Protein AF-A0AA38Y1A2-F1 (afdb_monomer_lite)

pLDDT: mean 89.48, std 11.13, range [30.78, 97.81]

Secondary structure (DSSP, 8-state):
-TTHHHHTT-----HHHHHHHHHHHHTT-S-HHHHHHHHHHHHHHHTT-GGGSPTTGGG-EEE--S-TT-EEEEEEEEEEETTEEEEEEEEETTEEEEEEES--HHHHHHHHT-EEEETTTEEEEEEEEEEEEEETTTEEEEEEEEEE--TTSTTEEEEEEEEEEEEHHHHHHHTT-PPPSSPPTT--HHHHHHHHHTT-S-HHHHHHHHHHHHHGGGSS-GGGTT-EEEE-TTS-EEEE-SSPPEETTEEEEEEEEETTEEEEEEESS-HHHHHHHHTPPEE-SSSS-EEEEEEEEEE-TTS-EEEEEEEEEE-STTEEEEEEEEEEE---BS--GGGGG-

Organism: NCBI:txid1002370

Sequence (342 aa):
MADEEGEALRYEFTAEQAQQVLTAAIECRASTHAQLALSTNVWPVVLGDSSRAGSPFEAWTEVKQPNSSLHEIELPVPITVFGHETQRIAVLSEATMAILERISLEDISSQLDMKPLSATDAPHIHLRELSLRNSGDDGFYVRSLTASRIASHPGAVLVGCEERYGTRTEQLRRRGKEPDTAFAPGVDINKELDAVLTCKADALRNYTAGWAVLMGPLSTDPRFKGWKSGEDDEGNRWWTPPAPIAIAGMPVSRFVKLGQTLYAELDGDIAPALAERWDLPPYDGWDDVAFVGFYDTDAAADGWLEDRARIARAFRPGKTLHGCEYQQNRQEFGKTPDDDDA

Foldseek 3Di:
DVPPVLVPLQPQDAPVRLLVLLQCQFQQNHDPSSLVSNQSQVVCQQVVNLVPRHPPSVPKHWDDFPDPQKIKIFAPDWHAHLNAIARMWIDGPSWIWGWGAPDDLVRVCVSVVWAAPDVPPGNQKTKDFFWWDADPQFKIKTKMWMWGDDPRDPRIIITGIDIDMDGPQVVCVVVVHHQALADDPPDDLLVLQQCQLVVNDAPSSQNNNLSCQVCVCVDPPVQCPPKDWDADPVRKIKIAGPDFRAHVNATFRIWIDDPNWIWGKHFFPCLVVVCVVVVFDWDDPDPWTKTKDWDDWDQDPVGKTKIKIWIWTDDDHRIIITGMGIGIHHDIDHDHSVVVVD

Radius of gyration: 26.06 Å; chains: 1; bounding box: 60×45×68 Å

Structure (mmCIF, N/CA/C/O backbone):
data_AF-A0AA38Y1A2-F1
#
_entry.id   AF-A0AA38Y1A2-F1
#
loop_
_atom_site.group_PDB
_atom_site.id
_atom_site.type_symbol
_atom_site.label_atom_id
_atom_site.label_alt_id
_atom_site.label_comp_id
_atom_site.label_asym_id
_atom_site.label_entity_id
_atom_site.label_seq_id
_atom_site.pdbx_PDB_ins_code
_atom_site.Cartn_x
_atom_site.Cartn_y
_atom_site.Cartn_z
_atom_site.occupancy
_atom_site.B_iso_or_equiv
_atom_site.auth_seq_id
_atom_site.auth_comp_id
_atom_site.auth_asym_id
_atom_site.auth_atom_id
_atom_site.pdbx_PDB_model_num
ATOM 1 N N . MET A 1 1 ? 1.418 25.872 3.143 1.00 33.12 1 MET A N 1
ATOM 2 C CA . MET A 1 1 ? 0.449 24.947 2.520 1.00 33.12 1 MET A CA 1
ATOM 3 C C . MET A 1 1 ? -0.037 23.855 3.473 1.00 33.12 1 MET A C 1
ATOM 5 O O . MET A 1 1 ? -1.106 23.343 3.219 1.00 33.12 1 MET A O 1
ATOM 9 N N . ALA A 1 2 ? 0.656 23.542 4.581 1.00 32.12 2 ALA A N 1
ATOM 10 C CA . ALA A 1 2 ? 0.160 22.586 5.588 1.00 32.12 2 ALA A CA 1
ATOM 11 C C . ALA A 1 2 ? -0.861 23.169 6.597 1.00 32.12 2 ALA A C 1
ATOM 13 O O . ALA A 1 2 ? -1.534 22.404 7.276 1.00 32.12 2 ALA A O 1
ATOM 14 N N . ASP A 1 3 ? -0.992 24.499 6.692 1.00 36.34 3 ASP A N 1
ATOM 15 C CA . ASP A 1 3 ? -1.878 25.144 7.680 1.00 36.34 3 ASP A CA 1
ATOM 16 C C . ASP A 1 3 ? -3.309 25.402 7.170 1.00 36.34 3 ASP A C 1
ATOM 18 O O . ASP A 1 3 ? -4.229 25.468 7.976 1.00 36.34 3 ASP A O 1
ATOM 22 N N . GLU A 1 4 ? -3.538 25.512 5.854 1.00 30.78 4 GLU A N 1
ATOM 23 C CA . GLU A 1 4 ? -4.873 25.850 5.314 1.00 30.78 4 GLU A CA 1
ATOM 24 C C . GLU A 1 4 ? -5.794 24.626 5.153 1.00 30.78 4 GLU A C 1
ATOM 26 O O . GLU A 1 4 ? -7.005 24.751 5.318 1.00 30.78 4 GLU A O 1
ATOM 31 N N . GLU A 1 5 ? -5.253 23.424 4.918 1.00 35.12 5 GLU A N 1
ATOM 32 C CA . GLU A 1 5 ? -6.053 22.184 4.889 1.00 35.12 5 GLU A CA 1
ATOM 33 C C . GLU A 1 5 ? -6.409 21.676 6.297 1.00 35.12 5 GLU A C 1
ATOM 35 O O . GLU A 1 5 ? -7.448 21.044 6.484 1.00 35.12 5 GLU A O 1
ATOM 40 N N . GLY A 1 6 ? -5.596 22.002 7.310 1.00 34.25 6 GLY A N 1
ATOM 41 C CA . GLY A 1 6 ? -5.845 21.622 8.705 1.00 34.25 6 GLY A CA 1
ATOM 42 C C . GLY A 1 6 ? -6.974 22.410 9.380 1.00 34.25 6 GLY A C 1
ATOM 43 O O . GLY A 1 6 ? -7.558 21.941 10.356 1.00 34.25 6 GLY A O 1
ATOM 44 N N . GLU A 1 7 ? -7.318 23.594 8.865 1.00 37.44 7 GLU A N 1
ATOM 45 C CA . GLU A 1 7 ? -8.381 24.438 9.427 1.00 37.44 7 GLU A CA 1
ATOM 46 C C . GLU A 1 7 ? -9.766 24.138 8.816 1.00 37.44 7 GLU A C 1
ATOM 48 O O . GLU A 1 7 ? -10.792 24.388 9.451 1.00 37.44 7 GLU A O 1
ATOM 53 N N . ALA A 1 8 ? -9.809 23.519 7.629 1.00 37.62 8 ALA A N 1
ATOM 54 C CA . ALA A 1 8 ? -11.026 23.302 6.840 1.00 37.62 8 ALA A CA 1
ATOM 55 C C . ALA A 1 8 ? -11.856 22.056 7.220 1.00 37.62 8 ALA A C 1
ATOM 57 O O . ALA A 1 8 ? -12.954 21.881 6.695 1.00 37.62 8 ALA A O 1
ATOM 58 N N . LEU A 1 9 ? -11.388 21.208 8.143 1.00 50.16 9 LEU A N 1
ATOM 59 C CA . LEU A 1 9 ? -12.117 20.009 8.596 1.00 50.16 9 LEU A CA 1
ATOM 60 C C . LEU A 1 9 ? -12.484 20.045 10.085 1.00 50.16 9 LEU A C 1
ATOM 62 O O . LEU A 1 9 ? -12.582 19.007 10.740 1.00 50.16 9 LEU A O 1
ATOM 66 N N . ARG A 1 10 ? -12.745 21.234 10.641 1.00 53.66 10 ARG A N 1
ATOM 67 C CA . ARG A 1 10 ? -13.457 21.330 11.924 1.00 53.66 10 ARG A CA 1
ATOM 68 C C . ARG A 1 10 ? -14.930 21.015 11.695 1.00 53.66 10 ARG A C 1
ATOM 70 O O . ARG A 1 10 ? -15.755 21.907 11.530 1.00 53.66 10 ARG A O 1
ATOM 77 N N . TYR A 1 11 ? -15.243 19.728 11.659 1.00 61.34 11 TYR A N 1
ATOM 78 C CA . TYR A 1 11 ? -16.616 19.270 11.781 1.00 61.34 11 TYR A CA 1
ATOM 79 C C . TYR A 1 11 ? -17.173 19.751 13.119 1.00 61.34 11 TYR A C 1
ATOM 81 O O . TYR A 1 11 ? -16.698 19.339 14.177 1.00 61.34 11 TYR A O 1
ATOM 89 N N . GLU A 1 12 ? -18.175 20.627 13.074 1.00 70.88 12 GLU A N 1
ATOM 90 C CA . GLU A 1 12 ? -19.024 20.860 14.235 1.00 70.88 12 GLU A CA 1
ATOM 91 C C . GLU A 1 12 ? -19.895 19.619 14.414 1.00 70.88 12 GLU A C 1
ATOM 93 O O . GLU A 1 12 ? -20.821 19.365 13.641 1.00 70.88 12 GLU A O 1
ATOM 98 N N . PHE A 1 13 ? -19.563 18.814 15.416 1.00 83.12 13 PHE A N 1
ATOM 99 C CA . PHE A 1 13 ? -20.380 17.678 15.799 1.00 83.12 13 PHE A CA 1
ATOM 100 C C . PHE A 1 13 ? -21.392 18.119 16.854 1.00 83.12 13 PHE A C 1
ATOM 102 O O . PHE A 1 13 ? -21.070 18.837 17.801 1.00 83.12 13 PHE A O 1
ATOM 109 N N . THR A 1 14 ? -22.626 17.629 16.764 1.00 89.56 14 THR A N 1
ATOM 110 C CA . THR A 1 14 ? -23.460 17.541 17.966 1.00 89.56 14 THR A CA 1
ATOM 111 C C . THR A 1 14 ? -22.957 16.408 18.868 1.00 89.56 14 THR A C 1
ATOM 113 O O . THR A 1 14 ? -22.290 15.478 18.408 1.00 89.56 14 THR A O 1
ATOM 116 N N . ALA A 1 15 ? -23.323 16.436 20.156 1.00 88.38 15 ALA A N 1
ATOM 117 C CA . ALA A 1 15 ? -23.063 15.338 21.100 1.00 88.38 15 ALA A CA 1
ATOM 118 C C . ALA A 1 15 ? -23.503 13.968 20.558 1.00 88.38 15 ALA A C 1
ATOM 120 O O . ALA A 1 15 ? -22.783 12.980 20.694 1.00 88.38 15 ALA A O 1
ATOM 121 N N . GLU A 1 16 ? -24.668 13.925 19.911 1.00 90.19 16 GLU A N 1
ATOM 122 C CA . GLU A 1 16 ? -25.218 12.708 19.320 1.00 90.19 16 GLU A CA 1
ATOM 123 C C . GLU A 1 16 ? -24.402 12.249 18.104 1.00 90.19 16 GLU A C 1
ATOM 125 O O . GLU A 1 16 ? -24.043 11.076 18.014 1.00 90.19 16 GLU A O 1
ATOM 130 N N . GLN A 1 17 ? -24.043 13.165 17.200 1.00 91.12 17 GLN A N 1
ATOM 131 C CA . GLN A 1 17 ? -23.241 12.827 16.021 1.00 91.12 17 GLN A CA 1
ATOM 132 C C . GLN A 1 17 ? -21.843 12.332 16.406 1.00 91.12 17 GLN A C 1
ATOM 134 O O . GLN A 1 17 ? -21.370 11.354 15.831 1.00 91.12 17 GLN A O 1
ATOM 139 N N . ALA A 1 18 ? -21.202 12.947 17.406 1.00 91.81 18 ALA A N 1
ATOM 140 C CA . ALA A 1 18 ? -19.904 12.493 17.901 1.00 91.81 18 ALA A CA 1
ATOM 141 C C . ALA A 1 18 ? -19.970 11.048 18.424 1.00 91.81 18 ALA A C 1
ATOM 143 O O . ALA A 1 18 ? -19.103 10.235 18.108 1.00 91.81 18 ALA A O 1
ATOM 144 N N . GLN A 1 19 ? -21.024 10.691 19.167 1.00 93.69 19 GLN A N 1
ATOM 145 C CA . GLN A 1 19 ? -21.232 9.320 19.653 1.00 93.69 19 GLN A CA 1
ATOM 146 C C . GLN A 1 19 ? -21.534 8.335 18.522 1.00 93.69 19 GLN A C 1
ATOM 148 O O . GLN A 1 19 ? -21.032 7.210 18.542 1.00 93.69 19 GLN A O 1
ATOM 153 N N . GLN A 1 20 ? -22.332 8.743 17.532 1.00 93.31 20 GLN A N 1
ATOM 154 C CA . GLN A 1 20 ? -22.640 7.921 16.362 1.00 93.31 20 GLN A CA 1
ATOM 155 C C . GLN A 1 20 ? -21.381 7.629 15.540 1.00 93.31 20 GLN A C 1
ATOM 157 O O . GLN A 1 20 ? -21.141 6.471 15.199 1.00 93.31 20 GLN A O 1
ATOM 162 N N . VAL A 1 21 ? -20.553 8.644 15.274 1.00 93.56 21 VAL A N 1
ATOM 163 C CA . VAL A 1 21 ? -19.284 8.479 14.551 1.00 93.56 21 VAL A CA 1
ATOM 164 C C . VAL A 1 21 ? -18.288 7.658 15.359 1.00 93.56 21 VAL A C 1
ATOM 166 O O . VAL A 1 21 ? -17.681 6.752 14.799 1.00 93.56 21 VAL A O 1
ATOM 169 N N . LEU A 1 22 ? -18.162 7.894 16.669 1.00 95.88 22 LEU A N 1
ATOM 170 C CA . LEU A 1 22 ? -17.315 7.081 17.547 1.00 95.88 22 LEU A CA 1
ATOM 171 C C . LEU A 1 22 ? -17.723 5.602 17.513 1.00 95.88 22 LEU A C 1
ATOM 173 O O . LEU A 1 22 ? -16.883 4.726 17.314 1.00 95.88 22 LEU A O 1
ATOM 177 N N . THR A 1 23 ? -19.019 5.325 17.658 1.00 97.06 23 THR A N 1
ATOM 178 C CA . THR A 1 23 ? -19.572 3.965 17.595 1.00 97.06 23 THR A CA 1
ATOM 179 C C . THR A 1 23 ? -19.299 3.338 16.230 1.00 97.06 23 THR A C 1
ATOM 181 O O . THR A 1 23 ? -18.808 2.216 16.150 1.00 97.06 23 THR A O 1
ATOM 184 N N . ALA A 1 24 ? -19.558 4.072 15.145 1.00 95.56 24 ALA A N 1
ATOM 185 C CA . ALA A 1 24 ? -19.296 3.598 13.793 1.00 95.56 24 ALA A CA 1
ATOM 186 C C . ALA A 1 24 ? -17.801 3.331 13.555 1.00 95.56 24 ALA A C 1
ATOM 188 O O . ALA A 1 24 ? -17.466 2.327 12.935 1.00 95.56 24 ALA A O 1
ATOM 189 N N . ALA A 1 25 ? -16.903 4.172 14.069 1.00 94.69 25 ALA A N 1
ATOM 190 C CA . ALA A 1 25 ? -15.461 3.984 13.944 1.00 94.69 25 ALA A CA 1
ATOM 191 C C . ALA A 1 25 ? -15.001 2.722 14.684 1.00 94.69 25 ALA A C 1
ATOM 193 O O . ALA A 1 25 ? -14.325 1.887 14.092 1.00 94.69 25 ALA A O 1
ATOM 194 N N . ILE A 1 26 ? -15.440 2.525 15.932 1.00 96.94 26 ILE A N 1
ATOM 195 C CA . ILE A 1 26 ? -15.131 1.319 16.718 1.00 96.94 26 ILE A CA 1
ATOM 196 C C . ILE A 1 26 ? -15.656 0.053 16.017 1.00 96.94 26 ILE A C 1
ATOM 198 O O . ILE A 1 26 ? -14.985 -0.976 16.019 1.00 96.94 26 ILE A O 1
ATOM 202 N N . GLU A 1 27 ? -16.819 0.127 15.366 1.00 96.81 27 GLU A N 1
ATOM 203 C CA . GLU A 1 27 ? -17.464 -1.006 14.689 1.00 96.81 27 GLU A CA 1
ATOM 204 C C . GLU A 1 27 ? -17.034 -1.230 13.226 1.00 96.81 27 GLU A C 1
ATOM 206 O O . GLU A 1 27 ? -17.628 -2.064 12.542 1.00 96.81 27 GLU A O 1
ATOM 211 N N . CYS A 1 28 ? -16.016 -0.519 12.727 1.00 94.25 28 CYS A N 1
ATOM 212 C CA . CYS A 1 28 ? -15.597 -0.543 11.314 1.00 94.25 28 CYS A CA 1
ATOM 213 C C . CYS A 1 28 ? -16.695 -0.134 10.308 1.00 94.25 28 CYS A C 1
ATOM 215 O O . CYS A 1 28 ? -16.714 -0.602 9.169 1.00 94.25 28 CYS A O 1
ATOM 217 N N . ARG A 1 29 ? -17.619 0.737 10.718 1.00 94.38 29 ARG A N 1
ATOM 218 C CA . ARG A 1 29 ? -18.715 1.273 9.891 1.00 94.38 29 ARG A CA 1
ATOM 219 C C . ARG A 1 29 ? -18.538 2.744 9.506 1.00 94.38 29 ARG A C 1
ATOM 221 O O . ARG A 1 29 ? -19.362 3.257 8.759 1.00 94.38 29 ARG A O 1
ATOM 228 N N . ALA A 1 30 ? -17.523 3.432 10.029 1.00 91.56 30 ALA A N 1
ATOM 229 C CA . ALA A 1 30 ? -17.237 4.819 9.664 1.00 91.56 30 ALA A CA 1
ATOM 230 C C . ALA A 1 30 ? -16.510 4.909 8.314 1.00 91.56 30 ALA A C 1
ATOM 232 O O . ALA A 1 30 ? -15.647 4.083 8.017 1.00 91.56 30 ALA A O 1
ATOM 233 N N . SER A 1 31 ? -16.837 5.939 7.529 1.00 87.62 31 SER A N 1
ATOM 234 C CA . SER A 1 31 ? -16.039 6.351 6.371 1.00 87.62 31 SER A CA 1
ATOM 235 C C . SER A 1 31 ? -14.665 6.858 6.813 1.00 87.62 31 SER A C 1
ATOM 237 O O . SER A 1 31 ? -14.495 7.317 7.950 1.00 87.62 31 SER A O 1
ATOM 239 N N . THR A 1 32 ? -13.692 6.837 5.903 1.00 83.44 32 THR A N 1
ATOM 240 C CA . THR A 1 32 ? -12.348 7.392 6.133 1.00 83.44 32 THR A CA 1
ATOM 241 C C . THR A 1 32 ? -12.436 8.854 6.570 1.00 83.44 32 THR A C 1
ATOM 243 O O . THR A 1 32 ? -11.749 9.294 7.492 1.00 83.44 32 THR A O 1
ATOM 246 N N . HIS A 1 33 ? -13.362 9.601 5.968 1.00 84.12 33 HIS A N 1
ATOM 247 C CA . HIS A 1 33 ? -13.599 10.998 6.299 1.00 84.12 33 HIS A CA 1
ATOM 248 C C . HIS A 1 33 ? -14.128 11.204 7.727 1.00 84.12 33 HIS A C 1
ATOM 250 O O . HIS A 1 33 ? -13.621 12.049 8.467 1.00 84.12 33 HIS A O 1
ATOM 256 N N . ALA A 1 34 ? -15.120 10.410 8.144 1.00 87.25 34 ALA A N 1
ATOM 257 C CA . ALA A 1 34 ? -15.659 10.471 9.500 1.00 87.25 34 ALA A CA 1
ATOM 258 C C . ALA A 1 34 ? -14.612 10.049 10.545 1.00 87.25 34 ALA A C 1
ATOM 260 O O . ALA A 1 34 ? -14.539 10.636 11.625 1.00 87.25 34 ALA A O 1
ATOM 261 N N . GLN A 1 35 ? -13.773 9.065 10.213 1.00 86.19 35 GLN A N 1
ATOM 262 C CA . GLN A 1 35 ? -12.695 8.603 11.081 1.00 86.19 35 GLN A CA 1
ATOM 263 C C . GLN A 1 35 ? -11.591 9.657 11.251 1.00 86.19 35 GLN A C 1
ATOM 265 O O . GLN A 1 35 ? -11.140 9.882 12.375 1.00 86.19 35 GLN A O 1
ATOM 270 N N . LEU A 1 36 ? -11.215 10.363 10.179 1.00 85.50 36 LEU A N 1
ATOM 271 C CA . LEU A 1 36 ? -10.291 11.496 10.254 1.00 85.50 36 LEU A CA 1
ATOM 272 C C . LEU A 1 36 ? -10.855 12.613 11.142 1.00 85.50 36 LEU A C 1
ATOM 274 O O . LEU A 1 36 ? -10.176 13.066 12.060 1.00 85.50 36 LEU A O 1
ATOM 278 N N . ALA A 1 37 ? -12.116 12.998 10.928 1.00 85.44 37 ALA A N 1
ATOM 279 C CA . ALA A 1 37 ? -12.777 14.029 11.725 1.00 85.44 37 ALA A CA 1
ATOM 280 C C . ALA A 1 37 ? -12.856 13.662 13.220 1.00 85.44 37 ALA A C 1
ATOM 282 O O . ALA A 1 37 ? -12.663 14.523 14.083 1.00 85.44 37 ALA A O 1
ATOM 283 N N . LEU A 1 38 ? -13.095 12.384 13.537 1.00 89.44 38 LEU A N 1
ATOM 284 C CA . LEU A 1 38 ? -13.034 11.871 14.906 1.00 89.44 38 LEU A CA 1
ATOM 285 C C . LEU A 1 38 ? -11.614 11.994 15.479 1.00 89.44 38 LEU A C 1
ATOM 287 O O . LEU A 1 38 ? -11.436 12.588 16.540 1.00 89.44 38 LEU A O 1
ATOM 291 N N . SER A 1 39 ? -10.608 11.479 14.767 1.00 88.25 39 SER A N 1
ATOM 292 C CA . SER A 1 39 ? -9.204 11.476 15.201 1.00 88.25 39 SER A CA 1
ATOM 293 C C . SER A 1 39 ? -8.687 12.889 15.494 1.00 88.25 39 SER A C 1
ATOM 295 O O . SER A 1 39 ? -8.126 13.136 16.563 1.00 88.25 39 SER A O 1
ATOM 297 N N . THR A 1 40 ? -8.978 13.857 14.617 1.00 87.38 40 THR A N 1
ATOM 298 C CA . THR A 1 40 ? -8.599 15.269 14.797 1.00 87.38 40 THR A CA 1
ATOM 299 C C . THR A 1 40 ? -9.127 15.872 16.103 1.00 87.38 40 THR A C 1
ATOM 301 O O . THR A 1 40 ? -8.449 16.707 16.699 1.00 87.38 40 THR A O 1
ATOM 304 N N . ASN A 1 41 ? -10.306 15.452 16.575 1.00 88.88 41 ASN A N 1
ATOM 305 C CA . ASN A 1 41 ? -10.894 15.962 17.816 1.00 88.88 41 ASN A CA 1
ATOM 306 C C . ASN A 1 41 ? -10.513 15.147 19.059 1.00 88.88 41 ASN A C 1
ATOM 308 O O . ASN A 1 41 ? -10.412 15.704 20.151 1.00 88.88 41 ASN A O 1
ATOM 312 N N . VAL A 1 42 ? -10.274 13.845 18.905 1.00 90.12 42 VAL A N 1
ATOM 313 C CA . VAL A 1 42 ? -9.884 12.953 20.004 1.00 90.12 42 VAL A CA 1
ATOM 314 C C . VAL A 1 42 ? -8.414 13.148 20.394 1.00 90.12 42 VAL A C 1
ATOM 316 O O . VAL A 1 42 ? -8.089 13.099 21.583 1.00 90.12 42 VAL A O 1
ATOM 319 N N . TRP A 1 43 ? -7.527 13.440 19.435 1.00 88.62 43 TRP A N 1
ATOM 320 C CA . TRP A 1 43 ? -6.097 13.649 19.700 1.00 88.62 43 TRP A CA 1
ATOM 321 C C . TRP A 1 43 ? -5.797 14.754 20.735 1.00 88.62 43 TRP A C 1
ATOM 323 O O . TRP A 1 43 ? -5.013 14.515 21.654 1.00 88.62 43 TRP A O 1
ATOM 333 N N . PRO A 1 44 ? -6.416 15.947 20.674 1.00 88.38 44 PRO A N 1
ATOM 334 C CA . PRO A 1 44 ? -6.262 16.958 21.720 1.00 88.38 44 PRO A CA 1
ATOM 335 C C . PRO A 1 44 ? -6.661 16.474 23.121 1.00 88.38 44 PRO A C 1
ATOM 337 O O . PRO A 1 44 ? -5.981 16.799 24.096 1.00 88.38 44 PRO A O 1
ATOM 340 N N . VAL A 1 45 ? -7.719 15.660 23.230 1.00 89.88 45 VAL A N 1
ATOM 341 C CA . VAL A 1 45 ? -8.195 15.119 24.514 1.00 89.88 45 VAL A CA 1
ATOM 342 C C . VAL A 1 45 ? -7.142 14.202 25.132 1.00 89.88 45 VAL A C 1
ATOM 344 O O . VAL A 1 45 ? -6.792 14.378 26.296 1.00 89.88 45 VAL A O 1
ATOM 347 N N . VAL A 1 46 ? -6.586 13.265 24.358 1.00 88.25 46 VAL A N 1
ATOM 348 C CA . VAL A 1 46 ? -5.568 12.326 24.870 1.00 88.25 46 VAL A CA 1
ATOM 349 C C . VAL A 1 46 ? -4.224 12.983 25.191 1.00 88.25 46 VAL A C 1
ATOM 351 O O . VAL A 1 46 ? -3.439 12.425 25.953 1.00 88.25 46 VAL A O 1
ATOM 354 N N . LEU A 1 47 ? -3.956 14.167 24.632 1.00 86.00 47 LEU A N 1
ATOM 355 C CA . LEU A 1 47 ? -2.798 14.997 24.974 1.00 86.00 47 LEU A CA 1
ATOM 356 C C . LEU A 1 47 ? -3.036 15.868 26.223 1.00 86.00 47 LEU A C 1
ATOM 358 O O . LEU A 1 47 ? -2.161 16.652 26.597 1.00 86.00 47 LEU A O 1
ATOM 362 N N . GLY A 1 48 ? -4.205 15.750 26.863 1.00 82.38 48 GLY A N 1
ATOM 363 C CA . GLY A 1 48 ? -4.581 16.528 28.041 1.00 82.38 48 GLY A CA 1
ATOM 364 C C . GLY A 1 48 ? -4.924 17.990 27.735 1.00 82.38 48 GLY A C 1
ATOM 365 O O . GLY A 1 48 ? -4.956 18.811 28.652 1.00 82.38 48 GLY A O 1
ATOM 366 N N . ASP A 1 49 ? -5.175 18.327 26.467 1.00 84.31 49 ASP A N 1
ATOM 367 C CA . ASP A 1 49 ? -5.564 19.664 26.010 1.00 84.31 49 ASP A CA 1
ATOM 368 C C . ASP A 1 49 ? -6.968 19.638 25.391 1.00 84.31 49 ASP A C 1
ATOM 370 O O . ASP A 1 49 ? -7.185 19.991 24.229 1.00 84.31 49 ASP A O 1
ATOM 374 N N . SER A 1 50 ? -7.955 19.221 26.193 1.00 81.81 50 SER A N 1
ATOM 375 C CA . SER A 1 50 ? -9.360 19.164 25.770 1.00 81.81 50 SER A CA 1
ATOM 376 C C . SER A 1 50 ? -9.917 20.532 25.360 1.00 81.81 50 SER A C 1
ATOM 378 O O . SER A 1 50 ? -10.893 20.593 24.625 1.00 81.81 50 SER A O 1
ATOM 380 N N . SER A 1 51 ? -9.266 21.638 25.747 1.00 79.31 51 SER A N 1
ATOM 381 C CA . SER A 1 51 ? -9.638 22.991 25.312 1.00 79.31 51 SER A CA 1
ATOM 382 C C . SER A 1 51 ? -9.398 23.251 23.821 1.00 79.31 51 SER A C 1
ATOM 384 O O . SER A 1 51 ? -9.995 24.166 23.253 1.00 79.31 51 SER A O 1
ATOM 386 N N . ARG A 1 52 ? -8.531 22.451 23.185 1.00 84.38 52 ARG A N 1
ATOM 387 C CA . ARG A 1 52 ? -8.303 22.453 21.733 1.00 84.38 52 ARG A CA 1
ATOM 388 C C . ARG A 1 52 ? -9.170 21.447 20.986 1.00 84.38 52 ARG A C 1
ATOM 390 O O . ARG A 1 52 ? -9.170 21.472 19.757 1.00 84.38 52 ARG A O 1
ATOM 397 N N . ALA A 1 53 ? -9.876 20.572 21.697 1.00 85.25 53 ALA A N 1
ATOM 398 C CA . ALA A 1 53 ? -10.867 19.704 21.086 1.00 85.25 53 AL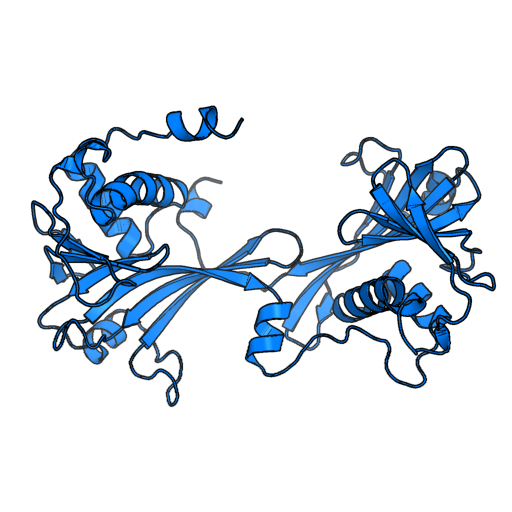A A CA 1
ATOM 399 C C . ALA A 1 53 ? -12.087 20.549 20.676 1.00 85.25 53 ALA A C 1
ATOM 401 O O . ALA A 1 53 ? -12.502 21.448 21.410 1.00 85.25 53 ALA A O 1
ATOM 402 N N . GLY A 1 54 ? -12.632 20.309 19.482 1.00 83.25 54 GLY A N 1
ATOM 403 C CA . GLY A 1 54 ? -13.854 20.976 19.037 1.00 83.25 54 GLY A CA 1
ATOM 404 C C . GLY A 1 54 ? -15.080 20.463 19.790 1.00 83.25 54 GLY A C 1
ATOM 405 O O . GLY A 1 54 ? -15.043 19.384 20.381 1.00 83.25 54 GLY A O 1
ATOM 406 N N . SER A 1 55 ? -16.188 21.209 19.726 1.00 83.75 55 SER A N 1
ATOM 407 C CA . SER A 1 55 ? -17.455 20.731 20.289 1.00 83.75 55 SER A CA 1
ATOM 408 C C . SER A 1 55 ? -17.903 19.432 19.621 1.00 83.75 55 SER A C 1
ATOM 410 O O . SER A 1 55 ? -17.878 19.377 18.386 1.00 83.75 55 SER A O 1
ATOM 412 N N . PRO A 1 56 ? -18.277 18.372 20.374 1.00 89.19 56 PRO A N 1
ATOM 413 C CA . PRO A 1 56 ? -18.528 18.272 21.826 1.00 89.19 56 PRO A CA 1
ATOM 414 C C . PRO A 1 56 ? -17.417 17.547 22.633 1.00 89.19 56 PRO A C 1
ATOM 416 O O . PRO A 1 56 ? -17.670 17.030 23.728 1.00 89.19 56 PRO A O 1
ATOM 419 N N . PHE A 1 57 ? -16.219 17.399 22.068 1.00 90.31 57 PHE A N 1
ATOM 420 C CA . PHE A 1 57 ? -15.132 16.570 22.604 1.00 90.31 57 PHE A CA 1
ATOM 421 C C . PHE A 1 57 ? -14.395 17.209 23.792 1.00 90.31 57 PHE A C 1
ATOM 423 O O . PHE A 1 57 ? -13.766 16.506 24.577 1.00 90.31 57 PHE A O 1
ATOM 430 N N . GLU A 1 58 ? -14.518 18.520 23.990 1.00 89.31 58 GLU A N 1
ATOM 431 C CA . GLU A 1 58 ? -14.025 19.267 25.154 1.00 89.31 58 GLU A CA 1
ATOM 432 C C . GLU A 1 58 ? -14.599 18.758 26.485 1.00 89.31 58 GLU A C 1
ATOM 434 O O . GLU A 1 58 ? -13.984 18.939 27.538 1.00 89.31 58 GLU A O 1
ATOM 439 N N . ALA A 1 59 ? -15.765 18.102 26.445 1.00 91.50 59 ALA A N 1
ATOM 440 C CA . ALA A 1 59 ? -16.400 17.480 27.605 1.00 91.50 59 ALA A CA 1
ATOM 441 C C . ALA A 1 59 ? -15.837 16.085 27.948 1.00 91.50 59 ALA A C 1
ATOM 443 O O . ALA A 1 59 ? -16.240 15.494 28.952 1.00 91.50 59 ALA A O 1
ATOM 444 N N . TRP A 1 60 ? -14.957 15.525 27.115 1.00 94.50 60 TRP A N 1
ATOM 445 C CA . TRP A 1 60 ? -14.365 14.204 27.326 1.00 94.50 60 TRP A CA 1
ATOM 446 C C . TRP A 1 60 ? -13.143 14.318 28.237 1.00 94.50 60 TRP A C 1
ATOM 448 O O . TRP A 1 60 ? -12.433 15.325 28.224 1.00 94.50 60 TRP A O 1
ATOM 458 N N . THR A 1 61 ? -12.892 13.287 29.045 1.00 93.62 61 THR A N 1
ATOM 459 C CA . THR A 1 61 ? -11.847 13.336 30.078 1.00 93.62 61 THR A CA 1
ATOM 460 C C . THR A 1 61 ? -10.795 12.262 29.839 1.00 93.62 61 THR A C 1
ATOM 462 O O . THR A 1 61 ? -11.115 11.079 29.797 1.00 93.62 61 THR A O 1
ATOM 465 N N . GLU A 1 62 ? -9.528 12.661 29.722 1.00 93.06 62 GLU A N 1
ATOM 466 C CA . GLU A 1 62 ? -8.400 11.725 29.740 1.00 93.06 62 GLU A CA 1
ATOM 467 C C . GLU A 1 62 ? -8.313 11.015 31.104 1.00 93.06 62 GLU A C 1
ATOM 469 O O . GLU A 1 62 ? -8.251 11.651 32.162 1.00 93.06 62 GLU A O 1
ATOM 474 N N . VAL A 1 63 ? -8.241 9.685 31.083 1.00 91.88 63 VAL A N 1
ATOM 475 C CA . VAL A 1 63 ? -7.953 8.854 32.253 1.00 91.88 63 VAL A CA 1
ATOM 476 C C . VAL A 1 63 ? -6.485 8.456 32.205 1.00 91.88 63 VAL A C 1
ATOM 478 O O . VAL A 1 63 ? -6.081 7.597 31.422 1.00 91.88 63 VAL A O 1
ATOM 481 N N . LYS A 1 64 ? -5.672 9.060 33.074 1.00 87.50 64 LYS A N 1
ATOM 482 C CA . LYS A 1 64 ? -4.220 8.831 33.095 1.00 87.50 64 LYS A CA 1
ATOM 483 C C . LYS A 1 64 ? -3.870 7.357 33.274 1.00 87.50 64 LYS A C 1
ATOM 485 O O . LYS A 1 64 ? -4.234 6.744 34.277 1.00 87.50 64 LYS A O 1
ATOM 490 N N . GLN A 1 65 ? -3.073 6.836 32.345 1.00 84.94 65 GLN A N 1
ATOM 491 C CA . GLN A 1 65 ? -2.607 5.454 32.353 1.00 84.94 65 GLN A CA 1
ATOM 492 C C . GLN A 1 65 ? -1.123 5.349 32.718 1.00 84.94 65 GLN A C 1
ATOM 494 O O . GLN A 1 65 ? -0.328 6.216 32.353 1.00 84.94 65 GLN A O 1
ATOM 499 N N . PRO A 1 66 ? -0.701 4.253 33.376 1.00 82.44 66 PRO A N 1
ATOM 500 C CA . PRO A 1 66 ? 0.719 3.929 33.514 1.00 82.44 66 PRO A CA 1
ATOM 501 C C . PRO A 1 66 ? 1.393 3.601 32.171 1.00 82.44 66 PRO A C 1
ATOM 503 O O . PRO A 1 66 ? 2.607 3.736 32.041 1.00 82.44 66 PRO A O 1
ATOM 506 N N . ASN A 1 67 ? 0.618 3.127 31.191 1.00 80.56 67 ASN A N 1
ATOM 507 C CA . ASN A 1 67 ? 1.094 2.782 29.857 1.00 80.56 67 ASN A CA 1
ATOM 508 C C . ASN A 1 67 ? 1.060 4.018 28.949 1.00 80.56 67 ASN A C 1
ATOM 510 O O . ASN A 1 67 ? -0.013 4.445 28.546 1.00 80.56 67 ASN A O 1
ATOM 514 N N . SER A 1 68 ? 2.223 4.553 28.578 1.00 79.75 68 SER A N 1
ATOM 515 C CA . SER A 1 68 ? 2.318 5.741 27.718 1.00 79.75 68 SER A CA 1
ATOM 516 C C . SER A 1 68 ? 1.882 5.516 26.268 1.00 79.75 68 SER A C 1
ATOM 518 O O . SER A 1 68 ? 1.769 6.481 25.526 1.00 79.75 68 SER A O 1
ATOM 520 N N . SER A 1 69 ? 1.703 4.265 25.836 1.00 81.88 69 SER A N 1
ATOM 521 C CA . SER A 1 69 ? 1.252 3.927 24.478 1.00 81.88 69 SER A CA 1
ATOM 522 C C . SER A 1 69 ? -0.261 3.731 24.375 1.00 81.88 69 SER A C 1
ATOM 524 O O . SER A 1 69 ? -0.758 3.444 23.289 1.00 81.88 69 SER A O 1
ATOM 526 N N . LEU A 1 70 ? -0.984 3.836 25.493 1.00 88.25 70 LEU A N 1
ATOM 527 C CA . LEU A 1 70 ? -2.434 3.720 25.542 1.00 88.25 70 LEU A CA 1
ATOM 528 C C . LEU A 1 70 ? -3.005 4.932 26.258 1.00 88.25 70 LEU A C 1
ATOM 530 O O . LEU A 1 70 ? -2.725 5.153 27.435 1.00 88.25 70 LEU A O 1
ATOM 534 N N . HIS A 1 71 ? -3.867 5.658 25.560 1.00 92.31 71 HIS A N 1
ATOM 535 C CA . HIS A 1 71 ? -4.584 6.783 26.136 1.00 92.31 71 HIS A CA 1
ATOM 536 C C . HIS A 1 71 ? -6.030 6.383 26.380 1.00 92.31 71 HIS A C 1
ATOM 538 O O . HIS A 1 71 ? -6.740 6.023 25.445 1.00 92.31 71 HIS A O 1
ATOM 544 N N . GLU A 1 72 ? -6.461 6.405 27.635 1.00 94.38 72 GLU A N 1
ATOM 545 C CA . GLU A 1 72 ? -7.847 6.111 27.985 1.00 94.38 72 GLU A CA 1
ATOM 546 C C . GLU A 1 72 ? -8.638 7.414 28.070 1.00 94.38 72 GLU A C 1
ATOM 548 O O . GLU A 1 72 ? -8.146 8.419 28.582 1.00 94.38 72 GLU A O 1
ATOM 553 N N . ILE A 1 73 ? -9.870 7.389 27.572 1.00 95.44 73 ILE A N 1
ATOM 554 C CA . ILE A 1 73 ? -10.818 8.491 27.687 1.00 95.44 73 ILE A CA 1
ATOM 555 C C . ILE A 1 73 ? -12.098 7.974 28.334 1.00 95.44 73 ILE A C 1
ATOM 557 O O . ILE A 1 73 ? -12.658 6.961 27.909 1.00 95.44 73 ILE A O 1
ATOM 561 N N . GLU A 1 74 ? -12.581 8.714 29.326 1.00 95.81 74 GLU A N 1
ATOM 562 C CA . GLU A 1 74 ? -13.923 8.593 29.877 1.00 95.81 74 GLU A CA 1
ATOM 563 C C . GLU A 1 74 ? -14.882 9.516 29.112 1.00 95.81 74 GLU A C 1
ATOM 565 O O . GLU A 1 74 ? -14.659 10.726 28.973 1.00 95.81 74 GLU A O 1
ATOM 570 N N . LEU A 1 75 ? -15.949 8.919 28.587 1.00 96.25 75 LEU A N 1
ATOM 571 C CA . LEU A 1 75 ? -16.995 9.597 27.832 1.00 96.25 75 LEU A CA 1
ATOM 572 C C . LEU A 1 75 ? -18.006 10.258 28.787 1.00 96.25 75 LEU A C 1
ATOM 574 O O . LEU A 1 75 ? -18.303 9.706 29.846 1.00 96.25 75 LEU A O 1
ATOM 578 N N . PRO A 1 76 ? -18.621 11.395 28.417 1.00 94.50 76 PRO A N 1
ATOM 579 C CA . PRO A 1 76 ? -19.618 12.062 29.262 1.00 94.50 76 PRO A CA 1
ATOM 580 C C . PRO A 1 76 ? -20.914 11.252 29.431 1.00 94.50 76 PRO A C 1
ATOM 582 O O . PRO A 1 76 ? -21.615 11.406 30.429 1.00 94.50 76 PRO A O 1
ATOM 585 N N . VAL A 1 77 ? -21.234 10.390 28.464 1.00 94.75 77 VAL A N 1
ATOM 586 C CA . VAL A 1 77 ? -22.339 9.426 28.518 1.00 94.75 77 VAL A CA 1
ATOM 587 C C . VAL A 1 77 ? -21.885 8.101 27.899 1.00 94.75 77 VAL A C 1
ATOM 589 O O . VAL A 1 77 ? -21.013 8.116 27.024 1.00 94.75 77 VAL A O 1
ATOM 592 N N . PRO A 1 78 ? -22.439 6.957 28.337 1.00 96.69 78 PRO A N 1
ATOM 593 C CA . PRO A 1 78 ? -22.072 5.666 27.776 1.00 96.69 78 PRO A CA 1
ATOM 594 C C . PRO A 1 78 ? -22.525 5.525 26.317 1.00 96.69 78 PRO A C 1
ATOM 596 O O . PRO A 1 78 ? -23.577 6.029 25.922 1.00 96.69 78 PRO A O 1
ATOM 599 N N . ILE A 1 79 ? -21.743 4.784 25.537 1.00 97.44 79 ILE A N 1
ATOM 600 C CA . ILE A 1 79 ? -22.081 4.322 24.187 1.00 97.44 79 ILE A CA 1
ATOM 601 C C . ILE A 1 79 ? -22.331 2.813 24.205 1.00 97.44 79 ILE A C 1
ATOM 603 O O . ILE A 1 79 ? -21.897 2.107 25.114 1.00 97.44 79 ILE A O 1
ATOM 607 N N . THR A 1 80 ? -23.011 2.301 23.182 1.00 97.75 80 THR A N 1
ATOM 608 C CA . THR A 1 80 ? -23.160 0.858 22.961 1.00 97.75 80 THR A CA 1
ATOM 609 C C . THR A 1 80 ? -22.423 0.471 21.690 1.00 97.75 80 THR A C 1
ATOM 611 O O . THR A 1 80 ? -22.750 0.983 20.625 1.00 97.75 80 THR A O 1
ATOM 614 N N . VAL A 1 81 ? -21.470 -0.453 21.796 1.00 97.62 81 VAL A N 1
ATOM 615 C CA . VAL A 1 81 ? -20.735 -1.016 20.654 1.00 97.62 81 VAL A CA 1
ATOM 616 C C . VAL A 1 81 ? -20.815 -2.533 20.697 1.00 97.62 81 VAL A C 1
ATOM 618 O O . VAL A 1 81 ? -20.698 -3.142 21.760 1.00 97.62 81 VAL A O 1
ATOM 621 N N . PHE A 1 82 ? -21.063 -3.168 19.557 1.00 96.69 82 PHE A N 1
ATOM 622 C CA . PHE A 1 82 ? -21.236 -4.621 19.457 1.00 96.69 82 PHE A CA 1
ATOM 623 C C . PHE A 1 82 ? -22.268 -5.186 20.459 1.00 96.69 82 PHE A C 1
ATOM 625 O O . PHE A 1 82 ? -22.171 -6.338 20.877 1.00 96.69 82 PHE A O 1
ATOM 632 N N . GLY A 1 83 ? -23.255 -4.382 20.871 1.00 96.06 83 GLY A N 1
ATOM 633 C CA . GLY A 1 83 ? -24.259 -4.757 21.874 1.00 96.06 83 GLY A CA 1
ATOM 634 C C . GLY A 1 83 ? -23.807 -4.665 23.339 1.00 96.06 83 GLY A C 1
ATOM 635 O O . GLY A 1 83 ? -24.561 -5.082 24.215 1.00 96.06 83 GLY A O 1
ATOM 636 N N . HIS A 1 84 ? -22.624 -4.111 23.617 1.00 97.50 84 HIS A N 1
ATOM 637 C CA . HIS A 1 84 ? -22.086 -3.915 24.965 1.00 97.50 84 HIS A CA 1
ATOM 638 C C . HIS A 1 84 ? -21.975 -2.428 25.290 1.00 97.50 84 HIS A C 1
ATOM 640 O O . HIS A 1 84 ? -21.468 -1.641 24.490 1.00 97.50 84 HIS A O 1
ATOM 646 N N . GLU A 1 85 ? -22.451 -2.047 26.471 1.00 97.56 85 GLU A N 1
ATOM 647 C CA . GLU A 1 85 ? -22.352 -0.674 26.963 1.00 97.56 85 GLU A CA 1
ATOM 648 C C . GLU A 1 85 ? -20.946 -0.401 27.513 1.00 97.56 85 GLU A C 1
ATOM 650 O O . GLU A 1 85 ? -20.389 -1.207 28.263 1.00 97.56 85 GLU A O 1
ATOM 655 N N . THR A 1 86 ? -20.379 0.754 27.170 1.00 97.75 86 THR A N 1
ATOM 656 C CA . THR A 1 86 ? -19.150 1.258 27.781 1.00 97.75 86 THR A CA 1
ATOM 657 C C . THR A 1 86 ? -19.150 2.777 27.855 1.00 97.75 86 THR A C 1
ATOM 659 O O . THR A 1 86 ? -19.699 3.464 26.998 1.00 97.75 86 THR A O 1
ATOM 662 N N . GLN A 1 87 ? -18.489 3.307 28.876 1.00 97.12 87 GLN A N 1
ATOM 663 C CA . GLN A 1 87 ? -18.202 4.733 29.016 1.00 97.12 87 GLN A CA 1
ATOM 664 C C . GLN A 1 87 ? -16.707 5.026 28.820 1.00 97.12 87 GLN A C 1
ATOM 666 O O . GLN A 1 87 ? -16.262 6.146 29.037 1.00 97.12 87 GLN A O 1
ATOM 671 N N . ARG A 1 88 ? -15.906 4.025 28.432 1.00 96.62 88 ARG A N 1
ATOM 672 C CA . ARG A 1 88 ? -14.451 4.156 28.343 1.00 96.62 88 ARG A CA 1
ATOM 673 C C . ARG A 1 88 ? -13.941 3.650 27.008 1.00 96.62 88 ARG A C 1
ATOM 675 O O . ARG A 1 88 ? -14.275 2.546 26.572 1.00 96.62 88 ARG A O 1
ATOM 682 N N . ILE A 1 89 ? -13.099 4.457 26.385 1.00 97.00 89 ILE A N 1
ATOM 683 C CA . ILE A 1 89 ? -12.416 4.123 25.139 1.00 97.00 89 ILE A CA 1
ATOM 684 C C . ILE A 1 89 ? -10.907 4.206 25.346 1.00 97.00 89 ILE A C 1
ATOM 686 O O . ILE A 1 89 ? -10.426 4.907 26.234 1.00 97.00 89 ILE A O 1
ATOM 690 N N . ALA A 1 90 ? -10.166 3.487 24.519 1.00 95.12 90 ALA A N 1
ATOM 691 C CA . ALA A 1 90 ? -8.723 3.558 24.425 1.00 95.12 90 ALA A CA 1
ATOM 692 C C . ALA A 1 90 ? -8.331 4.036 23.027 1.00 95.12 90 ALA A C 1
ATOM 694 O O . ALA A 1 90 ? -8.878 3.562 22.034 1.00 95.12 90 ALA A O 1
ATOM 695 N N . VAL A 1 91 ? -7.358 4.933 22.950 1.00 92.75 91 VAL A N 1
ATOM 696 C CA . VAL A 1 91 ? -6.701 5.330 21.706 1.00 92.75 91 VAL A CA 1
ATOM 697 C C . VAL A 1 91 ? -5.312 4.702 21.698 1.00 92.75 91 VAL A C 1
ATOM 699 O O . VAL A 1 91 ? -4.511 4.941 22.609 1.00 92.75 91 VAL A O 1
ATOM 702 N N . LEU A 1 92 ? -5.051 3.856 20.699 1.00 86.12 92 LEU A N 1
ATOM 703 C CA . LEU A 1 92 ? -3.772 3.179 20.485 1.00 86.12 92 LEU A CA 1
ATOM 704 C C . LEU A 1 92 ? -3.311 3.408 19.050 1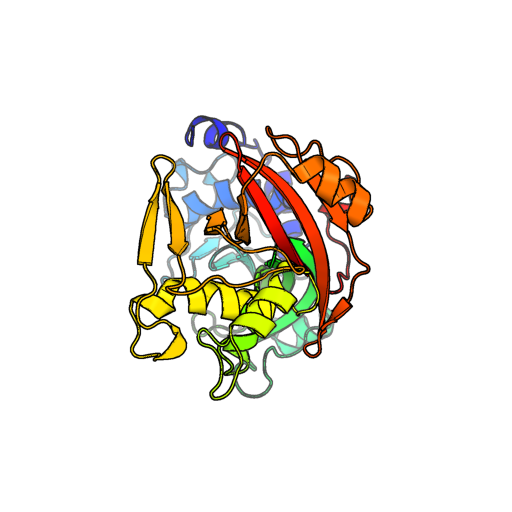.00 86.12 92 LEU A C 1
ATOM 706 O O . LEU A 1 92 ? -3.940 2.927 18.109 1.00 86.12 92 LEU A O 1
ATOM 710 N N . SER A 1 93 ? -2.183 4.104 18.885 1.00 78.06 93 SER A N 1
ATOM 711 C CA . SER A 1 93 ? -1.748 4.580 17.567 1.00 78.06 93 SER A CA 1
ATOM 712 C C . SER A 1 93 ? -2.911 5.314 16.878 1.00 78.06 93 SER A C 1
ATOM 714 O O . SER A 1 93 ? -3.450 6.238 17.468 1.00 78.06 93 SER A O 1
ATOM 716 N N . GLU A 1 94 ? -3.345 4.880 15.694 1.00 74.56 94 GLU A N 1
ATOM 717 C CA . GLU A 1 94 ? -4.443 5.508 14.941 1.00 74.56 94 GLU A CA 1
ATOM 718 C C . GLU A 1 94 ? -5.822 4.874 15.212 1.00 74.56 94 GLU A C 1
ATOM 720 O O . GLU A 1 94 ? -6.820 5.231 14.584 1.00 74.56 94 GLU A O 1
ATOM 725 N N . ALA A 1 95 ? -5.903 3.905 16.128 1.00 85.38 95 ALA A N 1
ATOM 726 C CA . ALA A 1 95 ? -7.128 3.172 16.412 1.00 85.38 95 ALA A CA 1
ATOM 727 C C . ALA A 1 95 ? -7.819 3.693 17.673 1.00 85.38 95 ALA A C 1
ATOM 729 O O . ALA A 1 95 ? -7.205 3.831 18.731 1.00 85.38 95 ALA A O 1
ATOM 730 N N . THR A 1 96 ? -9.131 3.911 17.574 1.00 93.81 96 THR A N 1
ATOM 731 C CA . THR A 1 96 ? -10.000 4.138 18.733 1.00 93.81 96 THR A CA 1
ATOM 732 C C . THR A 1 96 ? -10.765 2.853 19.031 1.00 93.81 96 THR A C 1
ATOM 734 O O . THR A 1 96 ? -11.459 2.315 18.169 1.00 93.81 96 THR A O 1
ATOM 737 N N . MET A 1 97 ? -10.627 2.347 20.252 1.00 96.19 97 MET A N 1
ATOM 738 C CA . MET A 1 97 ? -11.174 1.071 20.704 1.00 96.19 97 MET A CA 1
ATOM 739 C C . MET A 1 97 ? -12.085 1.281 21.909 1.00 96.19 97 MET A C 1
ATOM 741 O O . MET A 1 97 ? -11.808 2.105 22.774 1.00 96.19 97 MET A O 1
ATOM 745 N N . ALA A 1 98 ? -13.149 0.500 22.018 1.00 97.81 98 ALA A N 1
ATOM 746 C CA . ALA A 1 98 ? -13.927 0.409 23.242 1.00 97.81 98 ALA A CA 1
ATOM 747 C C . ALA A 1 98 ? -13.215 -0.457 24.279 1.00 97.81 98 ALA A C 1
ATOM 749 O O . ALA A 1 98 ? -12.684 -1.519 23.949 1.00 97.81 98 ALA A O 1
ATOM 750 N N . ILE A 1 99 ? -13.268 -0.040 25.543 1.00 97.50 99 ILE A N 1
ATOM 751 C CA . ILE A 1 99 ? -12.879 -0.872 26.681 1.00 97.50 99 ILE A CA 1
ATOM 752 C C . ILE A 1 99 ? -14.151 -1.543 27.197 1.00 97.50 99 ILE A C 1
ATOM 754 O O . ILE A 1 99 ? -14.975 -0.904 27.854 1.00 97.50 99 ILE A O 1
ATOM 758 N N . LEU A 1 100 ? -14.328 -2.826 26.890 1.00 97.75 100 LEU A N 1
ATOM 759 C CA . LEU A 1 100 ? -15.480 -3.607 27.330 1.00 97.75 100 LEU A CA 1
ATOM 760 C C . LEU A 1 100 ? -15.154 -4.361 28.614 1.00 97.75 100 LEU A C 1
ATOM 762 O O . LEU A 1 100 ? -14.250 -5.197 28.661 1.00 97.75 100 LEU A O 1
ATOM 766 N N . GLU A 1 101 ? -15.913 -4.072 29.663 1.00 93.94 101 GLU A N 1
ATOM 767 C CA . GLU A 1 101 ? -15.868 -4.826 30.911 1.00 93.94 101 GLU A CA 1
ATOM 768 C C . GLU A 1 101 ? -16.864 -5.985 30.877 1.00 93.94 101 GLU A C 1
ATOM 770 O O . GLU A 1 101 ? -17.865 -5.940 30.166 1.00 93.94 101 GLU A O 1
ATOM 775 N N . ARG A 1 102 ? -16.641 -6.998 31.724 1.00 90.00 102 ARG A N 1
ATOM 776 C CA . ARG A 1 102 ? -17.598 -8.100 31.953 1.00 90.00 102 ARG A CA 1
ATOM 777 C C . ARG A 1 102 ? -17.872 -8.978 30.718 1.00 90.00 102 ARG A C 1
ATOM 779 O O . ARG A 1 102 ? -18.850 -9.720 30.715 1.00 90.00 102 ARG A O 1
ATOM 786 N N . ILE A 1 103 ? -16.978 -8.962 29.731 1.00 94.81 103 ILE A N 1
ATOM 787 C CA . ILE A 1 103 ? -16.949 -9.902 28.605 1.00 94.81 103 ILE A CA 1
ATOM 788 C C . ILE A 1 103 ? -15.543 -10.489 28.442 1.00 94.81 103 ILE A C 1
ATOM 790 O O . ILE A 1 103 ? -14.547 -9.795 28.647 1.00 94.81 103 ILE A O 1
ATOM 794 N N . SER A 1 104 ? -15.450 -11.780 28.111 1.00 95.38 104 SER A N 1
ATOM 795 C CA . SER A 1 104 ? -14.164 -12.421 27.821 1.00 95.38 104 SER A CA 1
ATOM 796 C C . SER A 1 104 ? -13.722 -12.166 26.375 1.00 95.38 104 SER A C 1
ATOM 798 O O . SER A 1 104 ? -14.546 -11.902 25.497 1.00 95.38 104 SER A O 1
ATOM 800 N N . LEU A 1 105 ? -12.413 -12.266 26.106 1.00 96.69 105 LEU A N 1
ATOM 801 C CA . LEU A 1 105 ? -11.890 -12.151 24.737 1.00 96.69 105 LEU A CA 1
ATOM 802 C C . LEU A 1 105 ? -12.491 -13.245 23.852 1.00 96.69 105 LEU A C 1
ATOM 804 O O . LEU A 1 105 ? -12.803 -13.004 22.693 1.00 96.69 105 LEU A O 1
ATOM 808 N N . GLU A 1 106 ? -12.663 -14.439 24.408 1.00 95.88 106 GLU A N 1
ATOM 809 C CA . GLU A 1 106 ? -13.227 -15.603 23.746 1.00 95.88 106 GLU A CA 1
ATOM 810 C C . GLU A 1 106 ? -14.687 -15.362 23.333 1.00 95.88 106 GLU A C 1
ATOM 812 O O . GLU A 1 106 ? -15.039 -15.633 22.183 1.00 95.88 106 GLU A O 1
ATOM 817 N N . ASP A 1 107 ? -15.506 -14.785 24.218 1.00 96.94 107 ASP A N 1
ATOM 818 C CA . ASP A 1 107 ? -16.917 -14.487 23.939 1.00 96.94 107 ASP A CA 1
ATOM 819 C C . ASP A 1 107 ? -17.065 -13.429 22.839 1.00 96.94 107 ASP A C 1
ATOM 821 O O . ASP A 1 107 ? -17.770 -13.665 21.855 1.00 96.94 107 ASP A O 1
ATOM 825 N N . ILE A 1 108 ? -16.366 -12.288 22.952 1.00 97.44 108 ILE A N 1
ATOM 826 C CA . ILE A 1 108 ? -16.449 -11.234 21.925 1.00 97.44 108 ILE A CA 1
ATOM 827 C C . ILE A 1 108 ? -15.871 -11.712 20.589 1.00 97.44 108 ILE A C 1
ATOM 829 O O . ILE A 1 108 ? -16.399 -11.395 19.525 1.00 97.44 108 ILE A O 1
ATOM 833 N N . SER A 1 109 ? -14.833 -12.549 20.628 1.00 97.31 109 SER A N 1
ATOM 834 C CA . SER A 1 109 ? -14.253 -13.123 19.415 1.00 97.31 109 SER A CA 1
ATOM 835 C C . SER A 1 109 ? -15.202 -14.091 18.735 1.00 97.31 109 SER A C 1
ATOM 837 O O . SER A 1 109 ? -15.334 -14.051 17.516 1.00 97.31 109 SER A O 1
ATOM 839 N N . SER A 1 110 ? -15.898 -14.931 19.503 1.00 97.44 110 SER A N 1
ATOM 840 C CA . SER A 1 110 ? -16.929 -15.805 18.950 1.00 97.44 110 SER A CA 1
ATOM 841 C C . SER A 1 110 ? -18.089 -14.998 18.368 1.00 97.44 110 SER A C 1
ATOM 843 O O . SER A 1 110 ? -18.610 -15.368 17.319 1.00 97.44 110 SER A O 1
ATOM 845 N N . GLN A 1 111 ? -18.496 -13.907 19.027 1.00 97.44 111 GLN A N 1
ATOM 846 C CA . GLN A 1 111 ? -19.564 -13.027 18.550 1.00 97.44 111 GLN A CA 1
ATOM 847 C C . GLN A 1 111 ? -19.207 -12.368 17.208 1.00 97.44 111 GLN A C 1
ATOM 849 O O . GLN A 1 111 ? -20.069 -12.232 16.341 1.00 97.44 111 GLN A O 1
ATOM 854 N N . LEU A 1 112 ? -17.947 -11.961 17.036 1.00 97.44 112 LEU A N 1
ATOM 855 C CA . LEU A 1 112 ? -17.487 -11.197 15.874 1.00 97.44 112 LEU A CA 1
ATOM 856 C C . LEU A 1 112 ? -16.771 -12.046 14.807 1.00 97.44 112 LEU A C 1
ATOM 858 O O . LEU A 1 112 ? -16.313 -11.493 13.805 1.00 97.44 112 LEU A O 1
ATOM 862 N N . ASP A 1 113 ? -16.722 -13.372 14.976 1.00 97.38 113 ASP A N 1
ATOM 863 C CA . ASP A 1 113 ? -15.999 -14.323 14.110 1.00 97.38 113 ASP A CA 1
ATOM 864 C C . ASP A 1 113 ? -14.503 -13.978 13.964 1.00 97.38 113 ASP A C 1
ATOM 866 O O . ASP A 1 113 ? -13.926 -13.946 12.876 1.00 97.38 113 ASP A O 1
ATOM 870 N N . MET A 1 114 ? -13.866 -13.656 15.089 1.00 97.44 114 MET A N 1
ATOM 871 C CA . MET A 1 114 ? -12.443 -13.331 15.158 1.00 97.44 114 MET A CA 1
ATOM 872 C C . MET A 1 114 ? -11.600 -14.566 15.465 1.00 97.44 114 MET A C 1
ATOM 874 O O . MET A 1 114 ? -12.022 -15.483 16.173 1.00 97.44 114 MET A O 1
ATOM 878 N N . LYS A 1 115 ? -10.357 -14.560 14.979 1.00 95.38 115 LYS A N 1
ATOM 879 C CA . LYS A 1 115 ? -9.372 -15.622 15.216 1.00 95.38 115 LYS A CA 1
ATOM 880 C C . LYS A 1 115 ? -8.118 -15.053 15.877 1.00 95.38 115 LYS A C 1
ATOM 882 O O . LYS A 1 115 ? -7.790 -13.898 15.614 1.00 95.38 115 LYS A O 1
ATOM 887 N N . PRO A 1 116 ? -7.383 -15.838 16.684 1.00 93.94 116 PRO A N 1
ATOM 888 C CA . PRO A 1 116 ? -6.098 -15.402 17.220 1.00 93.94 116 PRO A CA 1
ATOM 889 C C . PRO A 1 116 ? -5.151 -14.949 16.103 1.00 93.94 116 PRO A C 1
ATOM 891 O O . PRO A 1 116 ? -5.006 -15.653 15.102 1.00 93.94 116 PRO A O 1
ATOM 894 N N . LEU A 1 117 ? -4.480 -13.809 16.294 1.00 89.94 117 LEU A N 1
ATOM 895 C CA . LEU A 1 117 ? -3.474 -13.280 15.365 1.00 89.94 117 LEU A CA 1
ATOM 896 C C . LEU A 1 117 ? -2.348 -14.299 15.138 1.00 89.94 117 LEU A C 1
ATOM 898 O O . LEU A 1 117 ? -1.933 -14.554 14.011 1.00 89.94 117 LEU A O 1
ATOM 902 N N . SER A 1 118 ? -1.870 -14.894 16.228 1.00 87.00 118 SER A N 1
ATOM 903 C CA . SER A 1 118 ? -1.007 -16.071 16.226 1.00 87.00 118 SER A CA 1
ATOM 904 C C . SER A 1 118 ? -1.388 -16.919 17.429 1.00 87.00 118 SER A C 1
ATOM 906 O O . SER A 1 118 ? -1.426 -16.419 18.553 1.00 87.00 118 SER A O 1
ATOM 908 N N . ALA A 1 119 ? -1.660 -18.205 17.204 1.00 80.44 119 ALA A N 1
ATOM 909 C CA . ALA A 1 119 ? -2.011 -19.130 18.279 1.00 80.44 119 ALA A CA 1
ATOM 910 C C . ALA A 1 119 ? -0.881 -19.290 19.313 1.00 80.44 119 ALA A C 1
ATOM 912 O O . ALA A 1 119 ? -1.145 -19.659 20.455 1.00 80.44 119 ALA A O 1
ATOM 913 N N . THR A 1 120 ? 0.366 -19.019 18.918 1.00 80.00 120 THR A N 1
ATOM 914 C CA . THR A 1 120 ? 1.554 -19.178 19.762 1.00 80.00 120 THR A CA 1
ATOM 915 C C . THR A 1 120 ? 2.096 -17.847 20.261 1.00 80.00 120 THR A C 1
ATOM 917 O O . THR A 1 120 ? 2.352 -17.706 21.453 1.00 80.00 120 THR A O 1
ATOM 920 N N . ASP A 1 121 ? 2.246 -16.864 19.373 1.00 83.69 121 ASP A N 1
ATOM 921 C CA . ASP A 1 121 ? 3.038 -15.660 19.667 1.00 83.69 121 ASP A CA 1
ATOM 922 C C . ASP A 1 121 ? 2.177 -14.496 20.159 1.00 83.69 121 ASP A C 1
ATOM 924 O O . ASP A 1 121 ? 2.635 -13.650 20.924 1.00 83.69 121 ASP A O 1
ATOM 928 N N . ALA A 1 122 ? 0.910 -14.459 19.742 1.00 88.75 122 ALA A N 1
ATOM 929 C CA . ALA A 1 122 ? -0.023 -13.394 20.087 1.00 88.75 122 ALA A CA 1
ATOM 930 C C . ALA A 1 122 ? -1.444 -13.922 20.378 1.00 88.75 122 ALA A C 1
ATOM 932 O O . ALA A 1 122 ? -2.412 -13.396 19.827 1.00 88.75 122 ALA A O 1
ATOM 933 N N . PRO A 1 123 ? -1.620 -14.920 21.272 1.00 90.06 123 PRO A N 1
ATOM 934 C CA . PRO A 1 123 ? -2.939 -15.496 21.567 1.00 90.06 123 PRO A CA 1
ATOM 935 C C . PRO A 1 123 ? -3.858 -14.544 22.351 1.00 90.06 123 PRO A C 1
ATOM 937 O O . PRO A 1 123 ? -5.015 -14.852 22.605 1.00 90.06 123 PRO A O 1
ATOM 940 N N . HIS A 1 124 ? -3.339 -13.401 22.796 1.00 93.62 124 HIS A N 1
ATOM 941 C CA . HIS A 1 124 ? -4.083 -12.361 23.502 1.00 93.62 124 HIS A CA 1
ATOM 942 C C . HIS A 1 124 ? -4.658 -11.295 22.556 1.00 93.62 124 HIS A C 1
ATOM 944 O O . HIS A 1 124 ? -5.314 -10.376 23.041 1.00 93.62 124 HIS A O 1
ATOM 950 N N . ILE A 1 125 ? -4.411 -11.417 21.245 1.00 94.75 125 ILE A N 1
ATOM 951 C CA . ILE A 1 125 ? -4.927 -10.544 20.187 1.00 94.75 125 ILE A CA 1
ATOM 952 C C . ILE A 1 125 ? -5.696 -11.415 19.202 1.00 94.75 125 ILE A C 1
ATOM 954 O O . ILE A 1 125 ? -5.142 -12.354 18.630 1.00 94.75 125 ILE A O 1
ATOM 958 N N . HIS A 1 126 ? -6.971 -11.116 19.008 1.00 97.06 126 HIS A N 1
ATOM 959 C CA . HIS A 1 126 ? -7.829 -11.758 18.027 1.00 97.06 126 HIS A CA 1
ATOM 960 C C . HIS A 1 126 ? -8.240 -10.731 16.973 1.00 97.06 126 HIS A C 1
ATOM 962 O O . HIS A 1 126 ? -8.464 -9.567 17.293 1.00 97.06 126 HIS A O 1
ATOM 968 N N . LEU A 1 127 ? -8.327 -11.150 15.714 1.00 95.94 127 LEU A N 1
ATOM 969 C CA . LEU A 1 127 ? -8.672 -10.270 14.607 1.00 95.94 127 LEU A CA 1
ATOM 970 C C . LEU A 1 127 ? -9.599 -10.936 13.600 1.00 95.94 127 LEU A C 1
ATOM 972 O O . LEU A 1 127 ? -9.629 -12.163 13.457 1.00 95.94 127 LEU A O 1
ATOM 976 N N . ARG A 1 128 ? -10.303 -10.093 12.852 1.00 96.31 128 ARG A N 1
ATOM 977 C CA . ARG A 1 128 ? -11.021 -10.451 11.634 1.00 96.31 128 ARG A CA 1
ATOM 978 C C . ARG A 1 128 ? -10.758 -9.387 10.579 1.00 96.31 128 ARG A C 1
ATOM 980 O O . ARG A 1 128 ? -11.137 -8.233 10.760 1.00 96.31 128 ARG A O 1
ATOM 987 N N . GLU A 1 129 ? -10.134 -9.780 9.475 1.00 95.50 129 GLU A N 1
ATOM 988 C CA . GLU A 1 129 ? -9.965 -8.895 8.320 1.00 95.50 129 GLU A CA 1
ATOM 989 C C . GLU A 1 129 ? -11.316 -8.725 7.617 1.00 95.50 129 GLU A C 1
ATOM 991 O O . GLU A 1 129 ? -12.000 -9.707 7.315 1.00 95.50 129 GLU A O 1
ATOM 996 N N . LEU A 1 130 ? -11.722 -7.476 7.404 1.00 95.75 130 LEU A N 1
ATOM 997 C CA . LEU A 1 130 ? -12.999 -7.127 6.788 1.00 95.75 130 LEU A CA 1
ATOM 998 C C . LEU A 1 130 ? -12.836 -6.762 5.321 1.00 95.75 130 LEU A C 1
ATOM 1000 O O . LEU A 1 130 ? -13.661 -7.166 4.504 1.00 95.75 130 LEU A O 1
ATOM 1004 N N . SER A 1 131 ? -11.781 -6.019 4.994 1.00 95.38 131 SER A N 1
ATOM 1005 C CA . SER A 1 131 ? -11.486 -5.613 3.627 1.00 95.38 131 SER A CA 1
ATOM 1006 C C . SER A 1 131 ? -9.997 -5.391 3.401 1.00 95.38 131 SER A C 1
ATOM 1008 O O . SER A 1 131 ? -9.219 -5.195 4.341 1.00 95.38 131 SER A O 1
ATOM 1010 N N . LEU A 1 132 ? -9.626 -5.408 2.123 1.00 94.38 132 LEU A N 1
ATOM 1011 C CA . LEU A 1 132 ? -8.316 -5.009 1.631 1.00 94.38 132 LEU A CA 1
ATOM 1012 C C . LEU A 1 132 ? -8.495 -4.127 0.395 1.00 94.38 132 LEU A C 1
ATOM 1014 O O . LEU A 1 132 ? -9.223 -4.520 -0.520 1.00 94.38 132 LEU A O 1
ATOM 1018 N N . ARG A 1 133 ? -7.823 -2.974 0.359 1.00 93.00 133 ARG A N 1
ATOM 1019 C CA . ARG A 1 133 ? -7.771 -2.060 -0.797 1.00 93.00 133 ARG A CA 1
ATOM 1020 C C . ARG A 1 133 ? -6.324 -1.741 -1.143 1.00 93.00 133 ARG A C 1
ATOM 1022 O O . ARG A 1 133 ? -5.543 -1.459 -0.235 1.00 93.00 133 ARG A O 1
ATOM 1029 N N . ASN A 1 134 ? -5.963 -1.806 -2.419 1.00 92.62 134 ASN A N 1
ATOM 1030 C CA . ASN A 1 134 ? -4.654 -1.360 -2.884 1.00 92.62 134 ASN A CA 1
ATOM 1031 C C . ASN A 1 134 ? -4.576 0.166 -2.818 1.00 92.62 134 ASN A C 1
ATOM 1033 O O . ASN A 1 134 ? -5.578 0.867 -2.942 1.00 92.62 134 ASN A O 1
ATOM 1037 N N . SER A 1 135 ? -3.375 0.677 -2.585 1.00 89.88 135 SER A N 1
ATOM 1038 C CA . SER A 1 135 ? -3.103 2.105 -2.499 1.00 89.88 135 SER A CA 1
ATOM 1039 C C . SER A 1 135 ? -1.692 2.379 -2.993 1.00 89.88 135 SER A C 1
ATOM 1041 O O . SER A 1 135 ? -0.726 1.843 -2.450 1.00 89.88 135 SER A O 1
ATOM 1043 N N . GLY A 1 136 ? -1.570 3.264 -3.979 1.00 85.56 136 GLY A N 1
ATOM 1044 C CA . GLY A 1 136 ? -0.292 3.555 -4.625 1.00 85.56 136 GLY A CA 1
ATOM 1045 C C . GLY A 1 136 ? 0.273 2.353 -5.389 1.00 85.56 136 GLY A C 1
ATOM 1046 O O . GLY A 1 136 ? -0.467 1.464 -5.811 1.00 85.56 136 GLY A O 1
ATOM 1047 N N . ASP A 1 137 ? 1.595 2.349 -5.566 1.00 80.19 137 ASP A N 1
ATOM 1048 C CA . ASP A 1 137 ? 2.277 1.415 -6.471 1.00 80.19 137 ASP A CA 1
ATOM 1049 C C . ASP A 1 137 ? 2.572 0.043 -5.844 1.00 80.19 137 ASP A C 1
ATOM 1051 O O . ASP A 1 137 ? 2.731 -0.942 -6.563 1.00 80.19 137 ASP A O 1
ATOM 1055 N N . ASP A 1 138 ? 2.705 -0.039 -4.517 1.00 84.62 138 ASP A N 1
ATOM 1056 C CA . ASP A 1 138 ? 3.103 -1.267 -3.809 1.00 84.62 138 ASP A CA 1
ATOM 1057 C C . ASP A 1 138 ? 2.424 -1.473 -2.445 1.00 84.62 138 ASP A C 1
ATOM 1059 O O . ASP A 1 138 ? 2.800 -2.373 -1.674 1.00 84.62 138 ASP A O 1
ATOM 1063 N N . GLY A 1 139 ? 1.439 -0.627 -2.151 1.00 91.12 139 GLY A N 1
ATOM 1064 C CA . GLY A 1 139 ? 0.773 -0.524 -0.868 1.00 91.12 139 GLY A CA 1
ATOM 1065 C C . GLY A 1 139 ? -0.638 -1.089 -0.869 1.00 91.12 139 GLY A C 1
ATOM 1066 O O . GLY A 1 139 ? -1.325 -1.161 -1.886 1.00 91.12 139 GLY A O 1
ATOM 1067 N N . PHE A 1 140 ? -1.104 -1.464 0.314 1.00 93.19 140 PHE A N 1
ATOM 1068 C CA . PHE A 1 140 ? -2.502 -1.789 0.557 1.00 93.19 140 PHE A CA 1
ATOM 1069 C C . PHE A 1 140 ? -2.881 -1.447 1.996 1.00 93.19 140 PHE A C 1
ATOM 1071 O O . PHE A 1 140 ? -2.050 -1.495 2.906 1.00 93.19 140 PHE A O 1
ATOM 1078 N N . TYR A 1 141 ? -4.159 -1.161 2.208 1.00 92.44 141 TYR A N 1
ATOM 1079 C CA . TYR A 1 141 ? -4.764 -1.034 3.525 1.00 92.44 141 TYR A CA 1
ATOM 1080 C C . TYR A 1 141 ? -5.606 -2.267 3.827 1.00 92.44 141 TYR A C 1
ATOM 1082 O O . TYR A 1 141 ? -6.381 -2.722 2.986 1.00 92.44 141 TYR A O 1
ATOM 1090 N N . VAL A 1 142 ? -5.462 -2.804 5.039 1.00 92.75 142 VAL A N 1
ATOM 1091 C CA . VAL A 1 142 ? -6.339 -3.849 5.580 1.00 92.75 142 VAL A CA 1
ATOM 1092 C C . VAL A 1 142 ? -7.149 -3.262 6.715 1.00 92.75 142 VAL A C 1
ATOM 1094 O O . VAL A 1 142 ? -6.584 -2.906 7.753 1.00 92.75 142 VAL A O 1
ATOM 1097 N N . ARG A 1 143 ? -8.470 -3.234 6.549 1.00 93.62 143 ARG A N 1
ATOM 1098 C CA . ARG A 1 143 ? -9.400 -2.888 7.623 1.00 93.62 143 ARG A CA 1
ATOM 1099 C C . ARG A 1 143 ? -9.738 -4.152 8.402 1.00 93.62 143 ARG A C 1
ATOM 1101 O O . ARG A 1 143 ? -10.172 -5.151 7.827 1.00 93.62 143 ARG A O 1
ATOM 1108 N N . SER A 1 144 ? -9.490 -4.138 9.705 1.00 94.94 144 SER A N 1
ATOM 1109 C CA . SER A 1 144 ? -9.681 -5.287 10.591 1.00 94.94 144 SER A CA 1
ATOM 1110 C C . SER A 1 144 ? -10.482 -4.884 11.821 1.00 94.94 144 SER A C 1
ATOM 1112 O O . SER A 1 144 ? -10.256 -3.815 12.379 1.00 94.94 144 SER A O 1
ATOM 1114 N N . LEU A 1 145 ? -11.365 -5.767 12.282 1.00 96.56 145 LEU A N 1
ATOM 1115 C CA . LEU A 1 145 ? -11.795 -5.729 13.674 1.00 96.56 145 LEU A CA 1
ATOM 1116 C C . LEU A 1 145 ? -10.726 -6.416 14.516 1.00 96.56 145 LEU A C 1
ATOM 1118 O O . LEU A 1 145 ? -10.346 -7.549 14.209 1.00 96.56 145 LEU A O 1
ATOM 1122 N N . THR A 1 146 ? -10.297 -5.764 15.587 1.00 96.38 146 THR A N 1
ATOM 1123 C CA . THR A 1 146 ? -9.292 -6.283 16.515 1.00 96.38 146 THR A CA 1
ATOM 1124 C C . THR A 1 146 ? -9.859 -6.287 17.924 1.00 96.38 146 THR A C 1
ATOM 1126 O O . THR A 1 146 ? -10.435 -5.296 18.368 1.00 96.38 146 THR A O 1
ATOM 1129 N N . ALA A 1 147 ? -9.671 -7.395 18.638 1.00 96.75 147 ALA A N 1
ATOM 1130 C CA . ALA A 1 147 ? -9.940 -7.517 20.061 1.00 96.75 147 ALA A CA 1
ATOM 1131 C C . ALA A 1 147 ? -8.671 -7.963 20.797 1.00 96.75 147 ALA A C 1
ATOM 1133 O O . ALA A 1 147 ? -7.967 -8.863 20.340 1.00 96.75 147 ALA A O 1
ATOM 1134 N N . SER A 1 148 ? -8.357 -7.361 21.942 1.00 95.38 148 SER A N 1
ATOM 1135 C CA . SER A 1 148 ? -7.156 -7.711 22.700 1.00 95.38 148 SER A CA 1
ATOM 1136 C C . SER A 1 148 ? -7.329 -7.611 24.211 1.00 95.38 148 SER A C 1
ATOM 1138 O O . SER A 1 148 ? -8.113 -6.815 24.729 1.00 95.38 148 SER A O 1
ATOM 1140 N N . ARG A 1 149 ? -6.561 -8.434 24.931 1.00 94.25 149 ARG A N 1
ATOM 1141 C CA . ARG A 1 149 ? -6.339 -8.280 26.374 1.00 94.25 149 ARG A CA 1
ATOM 1142 C C . ARG A 1 149 ? -5.012 -7.584 26.611 1.00 94.25 149 ARG A C 1
ATOM 1144 O O . ARG A 1 149 ? -3.991 -8.007 26.069 1.00 94.25 149 ARG A O 1
ATOM 1151 N N . ILE A 1 150 ? -5.017 -6.596 27.497 1.00 87.00 150 ILE A N 1
ATOM 1152 C CA . ILE A 1 150 ? -3.815 -5.864 27.897 1.00 87.00 150 ILE A CA 1
ATOM 1153 C C . ILE A 1 150 ? -3.645 -5.872 29.412 1.00 87.00 150 ILE A C 1
ATOM 1155 O O . ILE A 1 150 ? -4.610 -5.934 30.171 1.00 87.00 150 ILE A O 1
ATOM 1159 N N . ALA A 1 151 ? -2.392 -5.810 29.860 1.00 86.19 151 ALA A N 1
ATOM 1160 C CA . ALA A 1 151 ? -2.054 -5.952 31.273 1.00 86.19 151 ALA A CA 1
ATOM 1161 C C . ALA A 1 151 ? -2.570 -4.797 32.151 1.00 86.19 151 ALA A C 1
ATOM 1163 O O . ALA A 1 151 ? -2.843 -5.016 33.329 1.00 86.19 151 ALA A O 1
ATOM 1164 N N . SER A 1 152 ? -2.712 -3.588 31.597 1.00 85.31 152 SER A N 1
ATOM 1165 C CA . SER A 1 152 ? -3.215 -2.412 32.324 1.00 85.31 152 SER A CA 1
ATOM 1166 C C . SER A 1 152 ? -4.700 -2.504 32.681 1.00 85.31 152 SER A C 1
ATOM 1168 O O . SER A 1 152 ? -5.133 -1.838 33.617 1.00 85.31 152 SER A O 1
ATOM 1170 N N . HIS A 1 153 ? -5.462 -3.362 31.996 1.00 88.50 153 HIS A N 1
ATOM 1171 C CA . HIS A 1 153 ? -6.911 -3.494 32.163 1.00 88.50 153 HIS A CA 1
ATOM 1172 C C . HIS A 1 153 ? -7.291 -4.951 32.447 1.00 88.50 153 HIS A C 1
ATOM 1174 O O . HIS A 1 153 ? -7.928 -5.609 31.617 1.00 88.50 153 HIS A O 1
ATOM 1180 N N . PRO A 1 154 ? -6.887 -5.506 33.607 1.00 85.25 154 PRO A N 1
ATOM 1181 C CA . PRO A 1 154 ? -7.205 -6.886 33.941 1.00 85.25 154 PRO A CA 1
ATOM 1182 C C . PRO A 1 154 ? -8.727 -7.068 34.026 1.00 85.25 154 PRO A C 1
ATOM 1184 O O . PRO A 1 154 ? -9.399 -6.398 34.803 1.00 85.25 154 PRO A O 1
ATOM 1187 N N . GLY A 1 155 ? -9.269 -7.994 33.233 1.00 87.94 155 GLY A N 1
ATOM 1188 C CA . GLY A 1 155 ? -10.709 -8.282 33.197 1.00 87.94 155 GLY A CA 1
ATOM 1189 C C . GLY A 1 155 ? -11.522 -7.445 32.203 1.00 87.94 155 GLY A C 1
ATOM 1190 O O . GLY A 1 155 ? -12.742 -7.604 32.161 1.00 87.94 155 GLY A O 1
ATOM 1191 N N . ALA A 1 156 ? -10.869 -6.603 31.398 1.00 94.44 156 ALA A N 1
ATOM 1192 C CA . ALA A 1 156 ? -11.485 -5.946 30.251 1.00 94.44 156 ALA A CA 1
ATOM 1193 C C . ALA A 1 156 ? -10.896 -6.456 28.929 1.00 94.44 156 ALA A C 1
ATOM 1195 O O . ALA A 1 156 ? -9.801 -7.028 28.881 1.00 94.44 156 ALA A O 1
ATOM 1196 N N . VAL A 1 157 ? -11.636 -6.220 27.850 1.00 96.69 157 VAL A N 1
ATOM 1197 C CA . VAL A 1 157 ? -11.202 -6.457 26.474 1.00 96.69 157 VAL A CA 1
ATOM 1198 C C . VAL A 1 157 ? -11.264 -5.140 25.721 1.00 96.69 157 VAL A C 1
ATOM 1200 O O . VAL A 1 157 ? -12.275 -4.444 25.766 1.00 96.69 157 VAL A O 1
ATOM 1203 N N . LEU A 1 158 ? -10.187 -4.806 25.021 1.00 96.88 158 LEU A N 1
ATOM 1204 C CA . LEU A 1 158 ? -10.199 -3.715 24.058 1.00 96.88 158 LEU A CA 1
ATOM 1205 C C . LEU A 1 158 ? -10.702 -4.262 22.737 1.00 96.88 158 LEU A C 1
ATOM 1207 O O . LEU A 1 158 ? -10.159 -5.257 22.267 1.00 96.88 158 LEU A O 1
ATOM 1211 N N . VAL A 1 159 ? -11.701 -3.628 22.135 1.00 97.44 159 VAL A N 1
ATOM 1212 C CA . VAL A 1 159 ? -12.213 -4.015 20.817 1.00 97.44 159 VAL A CA 1
ATOM 1213 C C . VAL A 1 159 ? -12.450 -2.786 19.954 1.00 97.44 159 VAL A C 1
ATOM 1215 O O . VAL A 1 159 ? -12.977 -1.782 20.425 1.00 97.44 159 VAL A O 1
ATOM 1218 N N . GLY A 1 160 ? -12.051 -2.843 18.691 1.00 96.06 160 GLY A N 1
ATOM 1219 C CA . GLY A 1 160 ? -12.224 -1.723 17.779 1.00 96.06 160 GLY A CA 1
ATOM 1220 C C . GLY A 1 160 ? -11.817 -2.039 16.354 1.00 96.06 160 GLY A C 1
ATOM 1221 O O . GLY A 1 160 ? -11.449 -3.172 16.030 1.00 96.06 160 GLY A O 1
ATOM 1222 N N . CYS A 1 161 ? -11.890 -1.011 15.518 1.00 95.00 161 CYS A N 1
ATOM 1223 C CA . CYS A 1 161 ? -11.463 -1.066 14.135 1.00 95.00 161 CYS A CA 1
ATOM 1224 C C . CYS A 1 161 ? -10.045 -0.536 13.978 1.00 95.00 161 CYS A C 1
ATOM 1226 O O . CYS A 1 161 ? -9.703 0.515 14.519 1.00 95.00 161 CYS A O 1
ATOM 1228 N N . GLU A 1 162 ? -9.252 -1.227 13.170 1.00 91.25 162 GLU A N 1
ATOM 1229 C CA . GLU A 1 162 ? -7.918 -0.792 12.787 1.00 91.25 162 GLU A CA 1
ATOM 1230 C C . GLU A 1 162 ? -7.776 -0.820 11.269 1.00 91.25 162 GLU A C 1
ATOM 1232 O O . GLU A 1 162 ? -8.172 -1.788 10.613 1.00 91.25 162 GLU A O 1
ATOM 1237 N N . GLU A 1 163 ? -7.145 0.212 10.719 1.00 89.50 163 GLU A N 1
ATOM 1238 C CA . GLU A 1 163 ? -6.618 0.191 9.360 1.00 89.50 163 GLU A CA 1
ATOM 1239 C C . GLU A 1 163 ? -5.104 0.044 9.415 1.00 89.50 163 GLU A C 1
ATOM 1241 O O . GLU A 1 163 ? -4.395 0.837 10.032 1.00 89.50 163 GLU A O 1
ATOM 1246 N N . ARG A 1 164 ? -4.598 -1.011 8.779 1.00 88.38 164 ARG A N 1
ATOM 1247 C CA . ARG A 1 164 ? -3.165 -1.294 8.720 1.00 88.38 164 ARG A CA 1
ATOM 1248 C C . ARG A 1 164 ? -2.688 -1.135 7.293 1.00 88.38 164 ARG A C 1
ATOM 1250 O O . ARG A 1 164 ? -3.120 -1.887 6.421 1.00 88.38 164 ARG A O 1
ATOM 1257 N N . TYR A 1 165 ? -1.770 -0.200 7.082 1.00 91.44 165 TYR A N 1
ATOM 1258 C CA . TYR A 1 165 ? -1.004 -0.140 5.848 1.00 91.44 165 TYR A CA 1
ATOM 1259 C C . TYR A 1 165 ? 0.012 -1.285 5.808 1.00 91.44 165 TYR A C 1
ATOM 1261 O O . TYR A 1 165 ? 0.578 -1.680 6.835 1.00 91.44 165 TYR A O 1
ATOM 1269 N N . GLY A 1 166 ? 0.238 -1.828 4.622 1.00 90.69 166 GLY A N 1
ATOM 1270 C CA . GLY A 1 166 ? 1.303 -2.778 4.379 1.00 90.69 166 GLY A CA 1
ATOM 1271 C C . GLY A 1 166 ? 1.819 -2.688 2.955 1.00 90.69 166 GLY A C 1
ATOM 1272 O O . GLY A 1 166 ? 1.097 -2.304 2.041 1.00 90.69 166 GLY A O 1
ATOM 1273 N N . THR A 1 167 ? 3.063 -3.115 2.765 1.00 91.44 167 THR A N 1
ATOM 1274 C CA . THR A 1 167 ? 3.665 -3.305 1.437 1.00 91.44 167 THR A CA 1
ATOM 1275 C C . THR A 1 167 ? 4.080 -4.756 1.217 1.00 91.44 167 THR A C 1
ATOM 1277 O O . THR A 1 167 ? 4.206 -5.549 2.163 1.00 91.44 167 THR A O 1
ATOM 1280 N N . ARG A 1 168 ? 4.346 -5.135 -0.037 1.00 88.38 168 ARG A N 1
ATOM 1281 C CA . ARG A 1 168 ? 4.923 -6.455 -0.359 1.00 88.38 168 ARG A CA 1
ATOM 1282 C C . ARG A 1 168 ? 6.233 -6.701 0.370 1.00 88.38 168 ARG A C 1
ATOM 1284 O O . ARG A 1 168 ? 6.433 -7.767 0.954 1.00 88.38 168 ARG A O 1
ATOM 1291 N N . THR A 1 169 ? 7.091 -5.688 0.390 1.00 85.94 169 THR A N 1
ATOM 1292 C CA . THR A 1 169 ? 8.385 -5.708 1.070 1.00 85.94 169 THR A CA 1
ATOM 1293 C C . THR A 1 169 ? 8.227 -6.021 2.558 1.00 85.94 169 THR A C 1
ATOM 1295 O O . THR A 1 169 ? 8.891 -6.911 3.083 1.00 85.94 169 THR A O 1
ATOM 1298 N N . GLU A 1 170 ? 7.315 -5.345 3.255 1.00 87.38 170 GLU A N 1
ATOM 1299 C CA . GLU A 1 170 ? 7.067 -5.603 4.677 1.00 87.38 170 GLU A CA 1
ATOM 1300 C C . GLU A 1 170 ? 6.509 -7.005 4.932 1.00 87.38 170 GLU A C 1
ATOM 1302 O O . GLU A 1 170 ? 6.890 -7.651 5.911 1.00 87.38 170 GLU A O 1
ATOM 1307 N N . GLN A 1 171 ? 5.648 -7.516 4.047 1.00 85.44 171 GLN A N 1
ATOM 1308 C CA . GLN A 1 171 ? 5.174 -8.897 4.148 1.00 85.44 171 GLN A CA 1
ATOM 1309 C C . GLN A 1 171 ? 6.310 -9.915 3.993 1.00 85.44 171 GLN A C 1
ATOM 1311 O O . GLN A 1 171 ? 6.336 -10.908 4.725 1.00 85.44 171 GLN A O 1
ATOM 1316 N N . LEU A 1 172 ? 7.251 -9.682 3.072 1.00 85.44 172 LEU A N 1
ATOM 1317 C CA . LEU A 1 172 ? 8.442 -10.523 2.929 1.00 85.44 172 LEU A CA 1
ATOM 1318 C C . LEU A 1 172 ? 9.263 -10.517 4.224 1.00 85.44 172 LEU A C 1
ATOM 1320 O O . LEU A 1 172 ? 9.569 -11.592 4.749 1.00 85.44 172 LEU A O 1
ATOM 1324 N N . ARG A 1 173 ? 9.507 -9.334 4.805 1.00 86.00 173 ARG A N 1
ATOM 1325 C CA . ARG A 1 173 ? 10.263 -9.198 6.063 1.00 86.00 173 ARG A CA 1
ATOM 1326 C C . ARG A 1 173 ? 9.614 -9.940 7.223 1.00 86.00 173 ARG A C 1
ATOM 1328 O O . ARG A 1 173 ? 10.299 -10.650 7.955 1.00 86.00 173 ARG A O 1
ATOM 1335 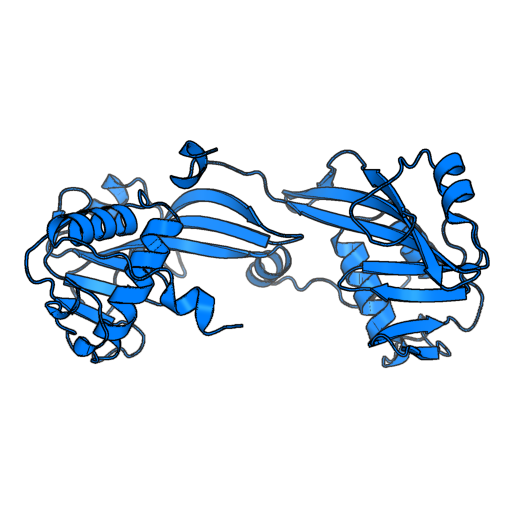N N . ARG A 1 174 ? 8.284 -9.872 7.351 1.00 82.56 174 ARG A N 1
ATOM 1336 C CA . ARG A 1 174 ? 7.525 -10.635 8.365 1.00 82.56 174 ARG A CA 1
ATOM 1337 C C . ARG A 1 174 ? 7.682 -12.152 8.214 1.00 82.56 174 ARG A C 1
ATOM 1339 O O . ARG A 1 174 ? 7.561 -12.875 9.194 1.00 82.56 174 ARG A O 1
ATOM 1346 N N . ARG A 1 175 ? 7.975 -12.640 7.005 1.00 82.44 175 ARG A N 1
ATOM 1347 C CA . ARG A 1 175 ? 8.268 -14.056 6.715 1.00 82.44 175 ARG A CA 1
ATOM 1348 C C . ARG A 1 175 ? 9.761 -14.396 6.842 1.00 82.44 175 ARG A C 1
ATOM 1350 O O . ARG A 1 175 ? 10.165 -15.481 6.430 1.00 82.44 175 ARG A O 1
ATOM 1357 N N . GLY A 1 176 ? 10.579 -13.483 7.371 1.00 82.88 176 GLY A N 1
ATOM 1358 C CA . GLY A 1 176 ? 12.027 -13.653 7.497 1.00 82.88 176 GLY A CA 1
ATOM 1359 C C . GLY A 1 176 ? 12.772 -13.603 6.161 1.00 82.88 176 GLY A C 1
ATOM 1360 O O . GLY A 1 176 ? 13.858 -14.168 6.054 1.00 82.88 176 GLY A O 1
ATOM 1361 N N . LYS A 1 177 ? 12.187 -12.975 5.132 1.00 83.81 177 LYS A N 1
ATOM 1362 C CA . LYS A 1 177 ? 12.807 -12.778 3.817 1.00 83.81 177 LYS A CA 1
ATOM 1363 C C . LYS A 1 177 ? 13.079 -11.291 3.596 1.00 83.81 177 LYS A C 1
ATOM 1365 O O . LYS A 1 177 ? 12.175 -10.481 3.748 1.00 83.81 177 LYS A O 1
ATOM 1370 N N . GLU A 1 178 ? 14.290 -10.935 3.189 1.00 80.94 178 GLU A N 1
ATOM 1371 C CA . GLU A 1 178 ? 14.567 -9.605 2.634 1.00 80.94 178 GLU A CA 1
ATOM 1372 C C . GLU A 1 178 ? 14.511 -9.691 1.104 1.00 80.94 178 GLU A C 1
ATOM 1374 O O . GLU A 1 178 ? 14.938 -10.711 0.553 1.00 80.94 178 GLU A O 1
ATOM 1379 N N . PRO A 1 179 ? 13.989 -8.671 0.400 1.00 80.56 179 PRO A N 1
ATOM 1380 C CA . PRO A 1 179 ? 14.159 -8.601 -1.041 1.00 80.56 179 PRO A CA 1
ATOM 1381 C C . PRO A 1 179 ? 15.647 -8.495 -1.373 1.00 80.56 179 PRO A C 1
ATOM 1383 O O . PRO A 1 179 ? 16.391 -7.760 -0.714 1.00 80.56 179 PRO A O 1
ATOM 1386 N N . ASP A 1 180 ? 16.075 -9.189 -2.421 1.00 86.75 180 ASP A N 1
ATOM 1387 C CA . ASP A 1 180 ? 17.454 -9.101 -2.878 1.00 86.75 180 ASP A CA 1
ATOM 1388 C C . ASP A 1 180 ? 17.759 -7.668 -3.338 1.00 86.75 180 ASP A C 1
ATOM 1390 O O . ASP A 1 180 ? 17.042 -7.084 -4.151 1.00 86.75 180 ASP A O 1
ATOM 1394 N N . THR A 1 181 ? 18.840 -7.088 -2.822 1.00 88.69 181 THR A N 1
ATOM 1395 C CA . THR A 1 181 ? 19.323 -5.742 -3.198 1.00 88.69 181 THR A CA 1
ATOM 1396 C C . THR A 1 181 ? 20.580 -5.789 -4.065 1.00 88.69 181 THR A C 1
ATOM 1398 O O . THR A 1 181 ? 21.104 -4.756 -4.479 1.00 88.69 181 THR A O 1
ATOM 1401 N N . ALA A 1 182 ? 21.063 -6.996 -4.359 1.00 89.94 182 ALA A N 1
ATOM 1402 C CA . ALA A 1 182 ? 22.184 -7.261 -5.240 1.00 89.94 182 ALA A CA 1
ATOM 1403 C C . ALA A 1 182 ? 21.867 -8.480 -6.106 1.00 89.94 182 ALA A C 1
ATOM 1405 O O . ALA A 1 182 ? 21.174 -9.402 -5.679 1.00 89.94 182 ALA A O 1
ATOM 1406 N N . PHE A 1 183 ? 22.408 -8.509 -7.320 1.00 91.38 183 PHE A N 1
ATOM 1407 C CA . PHE A 1 183 ? 22.245 -9.665 -8.191 1.00 91.38 183 PHE A CA 1
ATOM 1408 C C . PHE A 1 183 ? 22.902 -10.909 -7.584 1.00 91.38 183 PHE A C 1
ATOM 1410 O O . PHE A 1 183 ? 24.052 -10.857 -7.136 1.00 91.38 183 PHE A O 1
ATOM 1417 N N . ALA A 1 184 ? 22.231 -12.057 -7.675 1.00 90.06 184 ALA A N 1
ATOM 1418 C CA . ALA A 1 184 ? 22.823 -13.334 -7.295 1.00 90.06 184 ALA A CA 1
ATOM 1419 C C . ALA A 1 184 ? 24.123 -13.625 -8.088 1.00 90.06 184 ALA A C 1
ATOM 1421 O O . ALA A 1 184 ? 24.311 -13.110 -9.204 1.00 90.06 184 ALA A O 1
ATOM 1422 N N . PRO A 1 185 ? 25.049 -14.441 -7.548 1.00 90.12 185 PRO A N 1
ATOM 1423 C CA . PRO A 1 185 ? 26.240 -14.865 -8.278 1.00 90.12 185 PRO A CA 1
ATOM 1424 C C . PRO A 1 185 ? 25.887 -15.523 -9.621 1.00 90.12 185 PRO A C 1
ATOM 1426 O O . PRO A 1 185 ? 24.969 -16.332 -9.701 1.00 90.12 185 PRO A O 1
ATOM 1429 N N . GLY A 1 186 ? 26.630 -15.189 -10.679 1.00 89.38 186 GLY A N 1
ATOM 1430 C CA . GLY A 1 186 ? 26.434 -15.767 -12.016 1.00 89.38 186 GLY A CA 1
ATOM 1431 C C . GLY A 1 186 ? 25.322 -15.132 -12.859 1.00 89.38 186 GLY A C 1
ATOM 1432 O O . GLY A 1 186 ? 25.204 -15.474 -14.033 1.00 89.38 186 GLY A O 1
ATOM 1433 N N . VAL A 1 187 ? 24.550 -14.185 -12.313 1.00 93.38 187 VAL A N 1
ATOM 1434 C CA . VAL A 1 187 ? 23.586 -13.394 -13.097 1.00 93.38 187 VAL A CA 1
ATOM 1435 C C . VAL A 1 187 ? 24.324 -12.521 -14.116 1.00 93.38 187 VAL A C 1
ATOM 1437 O O . VAL A 1 187 ? 25.237 -11.767 -13.761 1.00 93.38 187 VAL A O 1
ATOM 1440 N N . ASP A 1 188 ? 23.896 -12.620 -15.375 1.00 93.81 188 ASP A N 1
ATOM 1441 C CA . ASP A 1 188 ? 24.312 -11.756 -16.480 1.00 93.81 188 ASP A CA 1
ATOM 1442 C C . ASP A 1 188 ? 23.540 -10.433 -16.405 1.00 93.81 188 ASP A C 1
ATOM 1444 O O . ASP A 1 188 ? 22.350 -10.381 -16.719 1.00 93.81 188 ASP A O 1
ATOM 1448 N N . ILE A 1 189 ? 24.225 -9.365 -15.986 1.00 92.69 189 ILE A N 1
ATOM 1449 C CA . ILE A 1 189 ? 23.601 -8.055 -15.755 1.00 92.69 189 ILE A CA 1
ATOM 1450 C C . ILE A 1 189 ? 22.949 -7.487 -17.016 1.00 92.69 189 ILE A C 1
ATOM 1452 O O . ILE A 1 189 ? 21.941 -6.799 -16.915 1.00 92.69 189 ILE A O 1
ATOM 1456 N N . ASN A 1 190 ? 23.487 -7.780 -18.204 1.00 94.50 190 ASN A N 1
ATOM 1457 C CA . ASN A 1 190 ? 22.963 -7.222 -19.447 1.00 94.50 190 ASN A CA 1
ATOM 1458 C C . ASN A 1 190 ? 21.615 -7.860 -19.776 1.00 94.50 190 ASN A C 1
ATOM 1460 O O . ASN A 1 190 ? 20.668 -7.160 -20.123 1.00 94.50 190 ASN A O 1
ATOM 1464 N N . LYS A 1 191 ? 21.520 -9.186 -19.626 1.00 95.88 191 LYS A N 1
ATOM 1465 C CA . LYS A 1 191 ? 20.258 -9.915 -19.812 1.00 95.88 191 LYS A CA 1
ATOM 1466 C C . LYS A 1 191 ? 19.232 -9.551 -18.751 1.00 95.88 191 LYS A C 1
ATOM 1468 O O . LYS A 1 191 ? 18.050 -9.466 -19.064 1.00 95.88 191 LYS A O 1
ATOM 1473 N N . GLU A 1 192 ? 19.681 -9.353 -17.516 1.00 95.94 192 GLU A N 1
ATOM 1474 C CA . GLU A 1 192 ? 18.800 -9.001 -16.409 1.00 95.94 192 GLU A CA 1
ATOM 1475 C C . GLU A 1 192 ? 18.193 -7.609 -16.603 1.00 95.94 192 GLU A C 1
ATOM 1477 O O . GLU A 1 192 ? 16.975 -7.457 -16.551 1.00 95.94 192 GLU A O 1
ATOM 1482 N N . LEU A 1 193 ? 19.025 -6.612 -16.921 1.00 96.75 193 LEU A N 1
ATOM 1483 C CA . LEU A 1 193 ? 18.565 -5.254 -17.208 1.00 96.75 193 LEU A CA 1
ATOM 1484 C C . LEU A 1 193 ? 17.676 -5.207 -18.458 1.00 96.75 193 LEU A C 1
ATOM 1486 O O . LEU A 1 193 ? 16.670 -4.502 -18.442 1.00 96.75 193 LEU A O 1
ATOM 1490 N N . ASP A 1 194 ? 17.985 -5.978 -19.509 1.00 97.56 194 ASP A N 1
ATOM 1491 C CA . ASP A 1 194 ? 17.107 -6.095 -20.685 1.00 97.56 194 ASP A CA 1
ATOM 1492 C C . ASP A 1 194 ? 15.743 -6.676 -20.308 1.00 97.56 194 ASP A C 1
ATOM 1494 O O . ASP A 1 194 ? 14.714 -6.119 -20.684 1.00 97.56 194 ASP A O 1
ATOM 1498 N N . ALA A 1 195 ? 15.708 -7.759 -19.527 1.00 96.25 195 A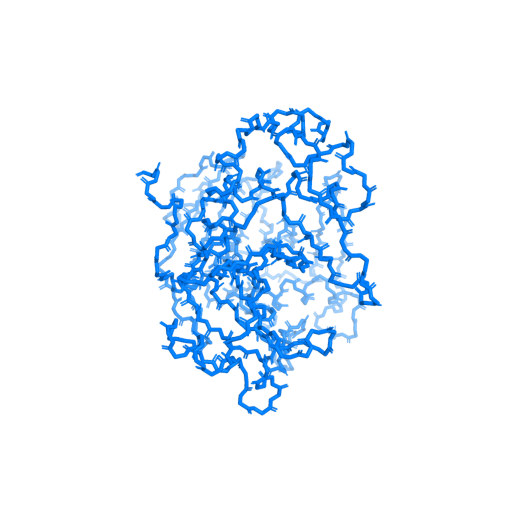LA A N 1
ATOM 1499 C CA . ALA A 1 195 ? 14.455 -8.371 -19.101 1.00 96.25 195 ALA A CA 1
ATOM 1500 C C . ALA A 1 195 ? 13.606 -7.406 -18.261 1.00 96.25 195 ALA A C 1
ATOM 1502 O O . ALA A 1 195 ? 12.417 -7.252 -18.530 1.00 96.25 195 ALA A O 1
ATOM 1503 N N . VAL A 1 196 ? 14.219 -6.724 -17.293 1.00 95.31 196 VAL A N 1
ATOM 1504 C CA . VAL A 1 196 ? 13.540 -5.768 -16.411 1.00 95.31 196 VAL A CA 1
ATOM 1505 C C . VAL A 1 196 ? 12.980 -4.578 -17.189 1.00 95.31 196 VAL A C 1
ATOM 1507 O O . VAL A 1 196 ? 11.790 -4.285 -17.082 1.00 95.31 196 VAL A O 1
ATOM 1510 N N . LEU A 1 197 ? 13.805 -3.924 -18.011 1.00 96.62 197 LEU A N 1
ATOM 1511 C CA . LEU A 1 197 ? 13.421 -2.699 -18.721 1.00 96.62 197 LEU A CA 1
ATOM 1512 C C . LEU A 1 197 ? 12.496 -2.963 -19.919 1.00 96.62 197 LEU A C 1
ATOM 1514 O O . LEU A 1 197 ? 11.851 -2.038 -20.402 1.00 96.62 197 LEU A O 1
ATOM 1518 N N . THR A 1 198 ? 12.385 -4.217 -20.372 1.00 94.94 198 THR A N 1
ATOM 1519 C CA . THR A 1 198 ? 11.439 -4.637 -21.423 1.00 94.94 198 THR A CA 1
ATOM 1520 C C . THR A 1 198 ? 10.186 -5.342 -20.894 1.00 94.94 198 THR A C 1
ATOM 1522 O O . THR A 1 198 ? 9.482 -5.974 -21.682 1.00 94.94 198 THR A O 1
ATOM 1525 N N . CYS A 1 199 ? 9.894 -5.228 -19.593 1.00 93.94 199 CYS A N 1
ATOM 1526 C CA . CYS A 1 199 ? 8.724 -5.825 -18.928 1.00 93.94 199 CYS A CA 1
ATOM 1527 C C . CYS A 1 199 ? 8.647 -7.361 -18.985 1.00 93.94 199 CYS A C 1
ATOM 1529 O O . CYS A 1 199 ? 7.565 -7.940 -18.933 1.00 93.94 199 CYS A O 1
ATOM 1531 N N . LYS A 1 200 ? 9.790 -8.046 -19.097 1.00 92.50 200 LYS A N 1
ATOM 1532 C CA . LYS A 1 200 ? 9.882 -9.519 -19.110 1.00 92.50 200 LYS A CA 1
ATOM 1533 C C . LYS A 1 200 ? 10.304 -10.115 -17.766 1.00 92.50 200 LYS A C 1
ATOM 1535 O O . LYS A 1 200 ? 10.436 -11.335 -17.659 1.00 92.50 200 LYS A O 1
ATOM 1540 N N . ALA A 1 201 ? 10.604 -9.277 -16.782 1.00 91.62 201 ALA A N 1
ATOM 1541 C CA . ALA A 1 201 ? 10.879 -9.693 -15.414 1.00 91.62 201 ALA A CA 1
ATOM 1542 C C . ALA A 1 201 ? 9.660 -9.422 -14.519 1.00 91.62 201 ALA A C 1
ATOM 1544 O O . ALA A 1 201 ? 8.688 -8.814 -14.965 1.00 91.62 201 ALA A O 1
ATOM 1545 N N . ASP A 1 202 ? 9.716 -9.915 -13.284 1.00 89.75 202 ASP A N 1
ATOM 1546 C CA . ASP A 1 202 ? 8.758 -9.588 -12.224 1.00 89.75 202 ASP A CA 1
ATOM 1547 C C . ASP A 1 202 ? 9.202 -8.337 -11.443 1.00 89.75 202 ASP A C 1
ATOM 1549 O O . ASP A 1 202 ? 10.342 -7.863 -11.566 1.00 89.75 202 ASP A O 1
ATOM 1553 N N . ALA A 1 203 ? 8.298 -7.800 -10.624 1.00 90.19 203 ALA A N 1
ATOM 1554 C CA . ALA A 1 203 ? 8.534 -6.576 -9.863 1.00 90.19 203 ALA A CA 1
ATOM 1555 C C . ALA A 1 203 ? 9.684 -6.701 -8.842 1.00 90.19 203 ALA A C 1
ATOM 1557 O O . ALA A 1 203 ? 10.405 -5.727 -8.608 1.00 90.19 203 ALA A O 1
ATOM 1558 N N . LEU A 1 204 ? 9.909 -7.887 -8.260 1.00 89.25 204 LEU A N 1
ATOM 1559 C CA . LEU A 1 204 ? 11.011 -8.104 -7.314 1.00 89.25 204 LEU A CA 1
ATOM 1560 C C . LEU A 1 204 ? 12.365 -8.066 -8.024 1.00 89.25 204 LEU A C 1
ATOM 1562 O O . LEU A 1 204 ? 13.295 -7.433 -7.532 1.00 89.25 204 LEU A O 1
ATOM 1566 N N . ARG A 1 205 ? 12.474 -8.664 -9.213 1.00 91.12 205 ARG A N 1
ATOM 1567 C CA . ARG A 1 205 ? 13.675 -8.571 -10.053 1.00 91.12 205 ARG A CA 1
ATOM 1568 C C . ARG A 1 205 ? 13.927 -7.144 -10.525 1.00 91.12 205 ARG A C 1
ATOM 1570 O O . ARG A 1 205 ? 15.081 -6.715 -10.534 1.00 91.12 205 ARG A O 1
ATOM 1577 N N . ASN A 1 206 ? 12.877 -6.385 -10.846 1.00 92.00 206 ASN A N 1
ATOM 1578 C CA . ASN A 1 206 ? 13.002 -4.952 -11.120 1.00 92.00 206 ASN A CA 1
ATOM 1579 C C . ASN A 1 206 ? 13.539 -4.183 -9.901 1.00 92.00 206 ASN A C 1
ATOM 1581 O O . ASN A 1 206 ? 14.495 -3.417 -10.030 1.00 92.00 206 ASN A O 1
ATOM 1585 N N . TYR A 1 207 ? 12.993 -4.441 -8.709 1.00 90.81 207 TYR A N 1
ATOM 1586 C CA . TYR A 1 207 ? 13.481 -3.860 -7.456 1.00 90.81 207 TYR A CA 1
ATOM 1587 C C . TYR A 1 207 ? 14.963 -4.189 -7.218 1.00 90.81 207 TYR A C 1
ATOM 1589 O O . TYR A 1 207 ? 15.766 -3.284 -6.967 1.00 90.81 207 TYR A O 1
ATOM 1597 N N . THR A 1 208 ? 15.354 -5.460 -7.361 1.00 92.31 208 THR A N 1
ATOM 1598 C CA . THR A 1 208 ? 16.747 -5.906 -7.230 1.00 92.31 208 THR A CA 1
ATOM 1599 C C . THR A 1 208 ? 17.652 -5.223 -8.245 1.00 92.31 208 THR A C 1
ATOM 1601 O O . THR A 1 208 ? 18.720 -4.745 -7.871 1.00 92.31 208 THR A O 1
ATOM 1604 N N . ALA A 1 209 ? 17.244 -5.133 -9.513 1.00 94.19 209 ALA A N 1
ATOM 1605 C CA . ALA A 1 209 ? 18.026 -4.478 -10.556 1.00 94.19 209 ALA A CA 1
ATOM 1606 C C . ALA A 1 209 ? 18.206 -2.979 -10.287 1.00 94.19 209 ALA A C 1
ATOM 1608 O O . ALA A 1 209 ? 19.321 -2.467 -10.394 1.00 94.19 209 ALA A O 1
ATOM 1609 N N . GLY A 1 210 ? 17.142 -2.288 -9.870 1.00 93.50 210 GLY A N 1
ATOM 1610 C CA . GLY A 1 210 ? 17.192 -0.882 -9.477 1.00 93.50 210 GLY A CA 1
ATOM 1611 C C . GLY A 1 210 ? 18.154 -0.633 -8.314 1.00 93.50 210 GLY A C 1
ATOM 1612 O O . GLY A 1 210 ? 18.978 0.281 -8.381 1.00 93.50 210 GLY A O 1
ATOM 1613 N N . TRP A 1 211 ? 18.103 -1.467 -7.271 1.00 92.81 211 TRP A N 1
ATOM 1614 C CA . TRP A 1 211 ? 19.032 -1.389 -6.138 1.00 92.81 211 TRP A CA 1
ATOM 1615 C C . TRP A 1 211 ? 20.467 -1.753 -6.509 1.00 92.81 211 TRP A C 1
ATOM 1617 O O . TRP A 1 211 ? 21.397 -1.060 -6.093 1.00 92.81 211 TRP A O 1
ATOM 1627 N N . ALA A 1 212 ? 20.655 -2.789 -7.324 1.00 93.50 212 ALA A N 1
ATOM 1628 C CA . ALA A 1 212 ? 21.968 -3.220 -7.774 1.00 93.50 212 ALA A CA 1
ATOM 1629 C C . ALA A 1 212 ? 22.639 -2.146 -8.638 1.00 93.50 212 ALA A C 1
ATOM 1631 O O . ALA A 1 212 ? 23.814 -1.870 -8.437 1.00 93.50 212 ALA A O 1
ATOM 1632 N N . VAL A 1 213 ? 21.914 -1.484 -9.547 1.00 94.44 213 VAL A N 1
ATOM 1633 C CA . VAL A 1 213 ? 22.455 -0.357 -10.331 1.00 94.44 213 VAL A CA 1
ATOM 1634 C C . VAL A 1 213 ? 22.773 0.837 -9.434 1.00 94.44 213 VAL A C 1
ATOM 1636 O O . VAL A 1 213 ? 23.833 1.444 -9.576 1.00 94.44 213 VAL A O 1
ATOM 1639 N N . LEU A 1 214 ? 21.894 1.136 -8.476 1.00 92.81 214 LEU A N 1
ATOM 1640 C CA . LEU A 1 214 ? 22.072 2.233 -7.531 1.00 92.81 214 LEU A CA 1
ATOM 1641 C C . LEU A 1 214 ? 23.328 2.059 -6.660 1.00 92.81 214 LEU A C 1
ATOM 1643 O O . LEU A 1 214 ? 24.154 2.969 -6.574 1.00 92.81 214 LEU A O 1
ATOM 1647 N N . MET A 1 215 ? 23.470 0.902 -6.013 1.00 91.62 215 MET A N 1
ATOM 1648 C CA . MET A 1 215 ? 24.523 0.644 -5.024 1.00 91.62 215 MET A CA 1
ATOM 1649 C C . MET A 1 215 ? 25.764 -0.019 -5.618 1.00 91.62 215 MET A C 1
ATOM 1651 O O . MET A 1 215 ? 26.844 0.063 -5.036 1.00 91.62 215 MET A O 1
ATOM 1655 N N . GLY A 1 216 ? 25.634 -0.656 -6.778 1.00 89.25 216 GLY A N 1
ATOM 1656 C CA . GLY A 1 216 ? 26.677 -1.423 -7.451 1.00 89.25 216 GLY A CA 1
ATOM 1657 C C . GLY A 1 216 ? 28.005 -0.681 -7.603 1.00 89.25 216 GLY A C 1
ATOM 1658 O O . GLY A 1 216 ? 29.024 -1.224 -7.171 1.00 89.25 216 GLY A O 1
ATOM 1659 N N . PRO A 1 217 ? 28.035 0.561 -8.127 1.00 87.81 217 PRO A N 1
ATOM 1660 C CA . PRO A 1 217 ? 29.272 1.339 -8.259 1.00 87.81 217 PRO A CA 1
ATOM 1661 C C . PRO A 1 217 ? 29.969 1.658 -6.927 1.00 87.81 217 PRO A C 1
ATOM 1663 O O . PRO A 1 217 ? 31.166 1.932 -6.914 1.00 87.81 217 PRO A O 1
ATOM 1666 N N . LEU A 1 218 ? 29.228 1.629 -5.816 1.00 87.94 218 LEU A N 1
ATOM 1667 C CA . LEU A 1 218 ? 29.735 1.835 -4.455 1.00 87.94 218 LEU A CA 1
ATOM 1668 C C . LEU A 1 218 ? 30.046 0.510 -3.738 1.00 87.94 218 LEU A C 1
ATOM 1670 O O . LEU A 1 218 ? 30.465 0.511 -2.581 1.00 87.94 218 LEU A O 1
ATOM 1674 N N . SER A 1 219 ? 29.826 -0.622 -4.407 1.00 88.00 219 SER A N 1
ATOM 1675 C CA . SER A 1 219 ? 29.981 -1.965 -3.853 1.00 88.00 219 SER A CA 1
ATOM 1676 C C . SER A 1 219 ? 31.291 -2.632 -4.289 1.00 88.00 219 SER A C 1
ATOM 1678 O O . SER A 1 219 ? 32.042 -2.123 -5.121 1.00 88.00 219 SER A O 1
ATOM 1680 N N . THR A 1 220 ? 31.560 -3.819 -3.742 1.00 89.25 220 THR A N 1
ATOM 1681 C CA . THR A 1 220 ? 32.675 -4.685 -4.157 1.00 89.25 220 THR A CA 1
ATOM 1682 C C . THR A 1 220 ? 32.323 -5.615 -5.322 1.00 89.25 220 THR A C 1
ATOM 1684 O O . THR A 1 220 ? 33.159 -6.428 -5.722 1.00 89.25 220 THR A O 1
ATOM 1687 N N . ASP A 1 221 ? 31.111 -5.517 -5.877 1.00 90.00 221 ASP A N 1
ATOM 1688 C CA . ASP A 1 221 ? 30.669 -6.366 -6.977 1.00 90.00 221 ASP A CA 1
ATOM 1689 C C . ASP A 1 221 ? 31.459 -6.050 -8.263 1.00 90.00 221 ASP A C 1
ATOM 1691 O O . ASP A 1 221 ? 31.348 -4.949 -8.817 1.00 90.00 221 ASP A O 1
ATOM 1695 N N . PRO A 1 222 ? 32.249 -7.004 -8.793 1.00 90.94 222 PRO A N 1
ATOM 1696 C CA . PRO A 1 222 ? 33.087 -6.760 -9.961 1.00 90.94 222 PRO A CA 1
ATOM 1697 C C . PRO A 1 222 ? 32.283 -6.430 -11.225 1.00 90.94 222 PRO A C 1
ATOM 1699 O O . PRO A 1 222 ? 32.847 -5.844 -12.149 1.00 90.94 222 PRO A O 1
ATOM 1702 N N . ARG A 1 223 ? 30.986 -6.765 -11.280 1.00 91.12 223 ARG A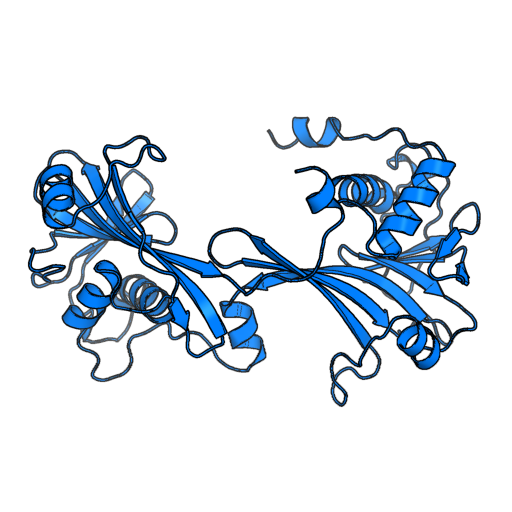 N 1
ATOM 1703 C CA . ARG A 1 223 ? 30.104 -6.479 -12.425 1.00 91.12 223 ARG A CA 1
ATOM 1704 C C . ARG A 1 223 ? 29.871 -4.981 -12.627 1.00 91.12 223 ARG A C 1
ATOM 1706 O O . ARG A 1 223 ? 29.661 -4.544 -13.756 1.00 91.12 223 ARG A O 1
ATOM 1713 N N . PHE A 1 224 ? 29.985 -4.194 -11.558 1.00 92.75 224 PHE A N 1
ATOM 1714 C CA . PHE A 1 224 ? 29.848 -2.736 -11.593 1.00 92.75 224 PHE A CA 1
ATOM 1715 C C . PHE A 1 224 ? 31.192 -2.002 -11.649 1.00 92.75 224 PHE A C 1
ATOM 1717 O O . PHE A 1 224 ? 31.247 -0.771 -11.637 1.00 92.75 224 PHE A O 1
ATOM 1724 N N . LYS A 1 225 ? 32.308 -2.732 -11.759 1.00 92.38 225 LYS A N 1
ATOM 1725 C CA . LYS A 1 225 ? 33.636 -2.127 -11.840 1.00 92.38 225 LYS A CA 1
ATOM 1726 C C . LYS A 1 225 ? 33.738 -1.203 -13.055 1.00 92.38 225 LYS A C 1
ATOM 1728 O O . LYS A 1 225 ? 33.559 -1.629 -14.192 1.00 92.38 225 LYS A O 1
ATOM 1733 N N . GLY A 1 226 ? 34.096 0.056 -12.809 1.00 92.19 226 GLY A N 1
ATOM 1734 C CA . GLY A 1 226 ? 34.272 1.066 -13.857 1.00 92.19 226 GLY A CA 1
ATOM 1735 C C . GLY A 1 226 ? 32.979 1.741 -14.315 1.00 92.19 226 GLY A C 1
ATOM 1736 O O . GLY A 1 226 ? 33.042 2.594 -15.200 1.00 92.19 226 GLY A O 1
ATOM 1737 N N . TRP A 1 227 ? 31.833 1.404 -13.717 1.00 95.44 227 TRP A N 1
ATOM 1738 C CA . TRP A 1 227 ? 30.619 2.190 -13.895 1.00 95.44 227 TRP A CA 1
ATOM 1739 C C . TRP A 1 227 ? 30.822 3.591 -13.319 1.00 95.44 227 TRP A C 1
ATOM 1741 O O . TRP A 1 227 ? 31.435 3.766 -12.264 1.00 95.44 227 TRP A O 1
ATOM 1751 N N . LYS A 1 228 ? 30.308 4.593 -14.026 1.00 94.50 228 LYS A N 1
ATOM 1752 C CA . LYS A 1 228 ? 30.256 5.977 -13.549 1.00 94.50 228 LYS A CA 1
ATOM 1753 C C . LYS A 1 228 ? 28.864 6.264 -13.018 1.00 94.50 228 LYS A C 1
ATOM 1755 O O . LYS A 1 228 ? 27.900 5.720 -13.544 1.00 94.50 228 LYS A O 1
ATOM 1760 N N . SER A 1 229 ? 28.765 7.141 -12.031 1.00 95.50 229 SER A N 1
ATOM 1761 C CA . SER A 1 229 ? 27.492 7.631 -11.515 1.00 95.50 229 SER A CA 1
ATOM 1762 C C . SER A 1 229 ? 27.533 9.139 -11.331 1.00 95.50 229 SER A C 1
ATOM 1764 O O . SER A 1 229 ? 28.609 9.714 -11.144 1.00 95.50 229 SER A O 1
ATOM 1766 N N . GLY A 1 230 ? 26.366 9.762 -11.325 1.00 94.31 230 GLY A N 1
ATOM 1767 C CA . GLY A 1 230 ? 26.213 11.161 -10.963 1.00 94.31 230 GLY A CA 1
ATOM 1768 C C . GLY A 1 230 ? 24.753 11.533 -10.780 1.00 94.31 230 GLY A C 1
ATOM 1769 O O . GLY A 1 230 ? 23.872 10.675 -10.769 1.00 94.31 230 GLY A O 1
ATOM 1770 N N . GLU A 1 231 ? 24.529 12.827 -10.646 1.00 95.12 231 GLU A N 1
ATOM 1771 C CA . GLU A 1 231 ? 23.221 13.458 -10.530 1.00 95.12 231 GLU A CA 1
ATOM 1772 C C . GLU A 1 231 ? 23.167 14.584 -11.568 1.00 95.12 231 GLU A C 1
ATOM 1774 O O . GLU A 1 231 ? 24.219 15.133 -11.916 1.00 95.12 231 GLU A O 1
ATOM 1779 N N . ASP A 1 232 ? 22.005 14.843 -12.159 1.00 89.50 232 ASP A N 1
ATOM 1780 C CA . ASP A 1 232 ? 21.799 16.005 -13.028 1.00 89.50 232 ASP A CA 1
ATOM 1781 C C . ASP A 1 232 ? 21.144 17.173 -12.277 1.00 89.50 232 ASP A C 1
ATOM 1783 O O . ASP A 1 232 ? 20.862 17.080 -11.085 1.00 89.50 232 ASP A O 1
ATOM 1787 N N . ASP A 1 233 ? 20.958 18.300 -12.968 1.00 88.75 233 ASP A N 1
ATOM 1788 C CA . ASP A 1 233 ? 20.493 19.559 -12.368 1.00 88.75 233 ASP A CA 1
ATOM 1789 C C . ASP A 1 233 ? 19.059 19.473 -11.803 1.00 88.75 233 ASP A C 1
ATOM 1791 O O . ASP A 1 233 ? 18.653 20.321 -11.012 1.00 88.75 233 ASP A O 1
ATOM 1795 N N . GLU A 1 234 ? 18.303 18.440 -12.184 1.00 85.81 234 GLU A N 1
ATOM 1796 C CA . GLU A 1 234 ? 16.955 18.144 -11.687 1.00 85.81 234 GLU A CA 1
ATOM 1797 C C . GLU A 1 234 ? 16.970 17.187 -10.481 1.00 85.81 234 GLU A C 1
ATOM 1799 O O . GLU A 1 234 ? 15.919 16.824 -9.956 1.00 85.81 234 GLU A O 1
ATOM 1804 N N . GLY A 1 235 ? 18.155 16.771 -10.023 1.00 89.25 235 GLY A N 1
ATOM 1805 C CA . GLY A 1 235 ? 18.315 15.808 -8.934 1.00 89.25 235 GLY A CA 1
ATOM 1806 C C . GLY A 1 235 ? 18.170 14.349 -9.378 1.00 89.25 235 GLY A C 1
ATOM 1807 O O . GLY A 1 235 ? 18.141 13.444 -8.536 1.00 89.25 235 GLY A O 1
ATOM 1808 N N . ASN A 1 236 ? 18.087 14.073 -10.686 1.00 91.19 236 ASN A N 1
ATOM 1809 C CA . ASN A 1 236 ? 17.940 12.709 -11.174 1.00 91.19 236 ASN A CA 1
ATOM 1810 C C . ASN A 1 236 ? 19.295 12.004 -11.184 1.00 91.19 236 ASN A C 1
ATOM 1812 O O . ASN A 1 236 ? 20.280 12.458 -11.777 1.00 91.19 236 ASN A O 1
ATOM 1816 N N . ARG A 1 237 ? 19.346 10.831 -10.551 1.00 95.12 237 ARG A N 1
ATOM 1817 C CA . ARG A 1 237 ? 20.565 10.021 -10.500 1.00 95.12 237 ARG A CA 1
ATOM 1818 C C . ARG A 1 237 ? 20.727 9.198 -11.768 1.00 95.12 237 ARG A C 1
ATOM 1820 O O . ARG A 1 237 ? 19.760 8.649 -12.299 1.00 95.12 237 ARG A O 1
ATOM 1827 N N . TRP A 1 238 ? 21.965 9.070 -12.227 1.00 95.94 238 TRP A N 1
ATOM 1828 C CA . TRP A 1 238 ? 22.299 8.346 -13.446 1.00 95.94 238 TRP A CA 1
ATOM 1829 C C . TRP A 1 238 ? 23.554 7.489 -13.302 1.00 95.94 238 TRP A C 1
ATOM 1831 O O . TRP A 1 238 ? 24.426 7.760 -12.473 1.00 95.94 238 TRP A O 1
ATOM 1841 N N . TRP A 1 239 ? 23.655 6.470 -14.160 1.00 96.88 239 TRP A N 1
ATOM 1842 C CA . TRP A 1 239 ? 24.750 5.504 -14.193 1.00 96.88 239 TRP A CA 1
ATOM 1843 C C . TRP A 1 239 ? 25.160 5.143 -15.616 1.00 96.88 239 TRP A C 1
ATOM 1845 O O . TRP A 1 239 ? 24.318 4.818 -16.448 1.00 96.88 239 TRP A O 1
ATOM 1855 N N . THR A 1 240 ? 26.460 5.130 -15.897 1.00 95.88 240 THR A N 1
ATOM 1856 C CA . THR A 1 240 ? 26.998 4.767 -17.214 1.00 95.88 240 THR A CA 1
ATOM 1857 C C . THR A 1 240 ? 27.897 3.538 -17.097 1.00 95.88 240 THR A C 1
ATOM 1859 O O . THR A 1 240 ? 28.912 3.608 -16.391 1.00 95.88 240 THR A O 1
ATOM 1862 N N . PRO A 1 241 ? 27.579 2.428 -17.788 1.00 93.62 241 PRO A N 1
ATOM 1863 C CA . PRO A 1 241 ? 28.450 1.262 -17.825 1.00 93.62 241 PRO A CA 1
ATOM 1864 C C . PRO A 1 241 ? 29.743 1.562 -18.612 1.00 93.62 241 PRO A C 1
ATOM 1866 O O . PRO A 1 241 ? 29.737 2.386 -19.528 1.00 93.62 241 PRO A O 1
ATOM 1869 N N . PRO A 1 242 ? 30.869 0.890 -18.307 1.00 91.25 242 PRO A N 1
ATOM 1870 C CA . PRO A 1 242 ? 32.139 1.094 -19.011 1.00 91.25 242 PRO A CA 1
ATOM 1871 C C . PRO A 1 242 ? 32.127 0.569 -20.456 1.00 91.25 242 PRO A C 1
ATOM 1873 O O . PRO A 1 242 ? 33.000 0.926 -21.245 1.00 91.25 242 PRO A O 1
ATOM 1876 N N . ALA A 1 243 ? 31.158 -0.282 -20.798 1.00 89.81 243 ALA A N 1
ATOM 1877 C CA . ALA A 1 243 ? 30.904 -0.777 -22.144 1.00 89.81 243 ALA A CA 1
ATOM 1878 C C . ALA A 1 243 ? 29.401 -0.656 -22.456 1.00 89.81 243 ALA A C 1
ATOM 1880 O O . ALA A 1 243 ? 28.597 -0.794 -21.531 1.00 89.81 243 ALA A O 1
ATOM 1881 N N . PRO A 1 244 ? 29.005 -0.422 -23.723 1.00 86.75 244 PRO A N 1
ATOM 1882 C CA . PRO A 1 244 ? 27.597 -0.296 -24.088 1.00 86.75 244 PRO A CA 1
ATOM 1883 C C . PRO A 1 244 ? 26.788 -1.540 -23.709 1.00 86.75 244 PRO A C 1
ATOM 1885 O O . PRO A 1 244 ? 27.161 -2.663 -24.055 1.00 86.75 244 PRO A O 1
ATOM 1888 N N . ILE A 1 245 ? 25.660 -1.326 -23.033 1.00 94.38 245 ILE A N 1
ATOM 1889 C CA . ILE A 1 245 ? 24.649 -2.352 -22.766 1.00 94.38 245 ILE A CA 1
ATOM 1890 C C . ILE A 1 245 ? 23.503 -2.130 -23.748 1.00 94.38 245 ILE A C 1
ATOM 1892 O O . ILE A 1 245 ? 23.118 -0.988 -24.002 1.00 94.38 245 ILE A O 1
ATOM 1896 N N . ALA A 1 246 ? 22.986 -3.213 -24.324 1.00 95.81 246 ALA A N 1
ATOM 1897 C CA . ALA A 1 246 ? 21.841 -3.152 -25.217 1.00 95.81 246 ALA A CA 1
ATOM 1898 C C . ALA A 1 246 ? 20.553 -3.475 -24.454 1.00 95.81 246 ALA A C 1
ATOM 1900 O O . ALA A 1 246 ? 20.486 -4.519 -23.810 1.00 95.81 246 ALA A O 1
ATOM 1901 N N . ILE A 1 247 ? 19.542 -2.618 -24.580 1.00 97.00 247 ILE A N 1
ATOM 1902 C CA . ILE A 1 247 ? 18.190 -2.829 -24.048 1.00 97.00 247 ILE A CA 1
ATOM 1903 C C . ILE A 1 247 ? 17.211 -2.770 -25.216 1.00 97.00 247 ILE A C 1
ATOM 1905 O O . ILE A 1 247 ? 17.267 -1.857 -26.039 1.00 97.00 247 ILE A O 1
ATOM 1909 N N . ALA A 1 248 ? 16.365 -3.790 -25.353 1.00 94.81 248 ALA A N 1
ATOM 1910 C CA . ALA A 1 248 ? 15.518 -4.013 -26.525 1.00 94.81 248 ALA A CA 1
ATOM 1911 C C . ALA A 1 248 ? 16.298 -3.981 -27.861 1.00 94.81 248 ALA A C 1
ATOM 1913 O O . ALA A 1 248 ? 15.780 -3.572 -28.907 1.00 94.81 248 ALA A O 1
ATOM 1914 N N . GLY A 1 249 ? 17.564 -4.412 -27.822 1.00 94.62 249 GLY A N 1
ATOM 1915 C CA . GLY A 1 249 ? 18.483 -4.395 -28.962 1.00 94.62 249 GLY A CA 1
ATOM 1916 C C . GLY A 1 249 ? 19.056 -3.018 -29.317 1.00 94.62 249 GLY A C 1
ATOM 1917 O O . GLY A 1 249 ? 19.656 -2.887 -30.380 1.00 94.62 249 GLY A O 1
ATOM 1918 N N . MET A 1 250 ? 18.884 -2.002 -28.468 1.00 95.62 250 MET A N 1
ATOM 1919 C CA . MET A 1 250 ? 19.393 -0.645 -28.691 1.00 95.62 250 MET A CA 1
ATOM 1920 C C . MET A 1 250 ? 20.489 -0.293 -27.685 1.00 95.62 250 MET A C 1
ATOM 1922 O O . MET A 1 250 ? 20.340 -0.624 -26.509 1.00 95.62 250 MET A O 1
ATOM 1926 N N . PRO A 1 251 ? 21.576 0.373 -28.111 1.00 95.38 251 PRO A N 1
ATOM 1927 C CA . PRO A 1 251 ? 22.633 0.790 -27.200 1.00 95.38 251 PRO A CA 1
ATOM 1928 C C . PRO A 1 251 ? 22.122 1.867 -26.237 1.00 95.38 251 PRO A C 1
ATOM 1930 O O . PRO A 1 251 ? 21.544 2.868 -26.657 1.00 95.38 251 PRO A O 1
ATOM 1933 N N . VAL A 1 252 ? 22.366 1.658 -24.948 1.00 95.81 252 VAL A N 1
ATOM 1934 C CA . VAL A 1 252 ? 22.002 2.592 -23.879 1.00 95.81 252 VAL A CA 1
ATOM 1935 C C . VAL A 1 252 ? 23.133 3.585 -23.639 1.00 95.81 252 VAL A C 1
ATOM 1937 O O . VAL A 1 252 ? 24.286 3.179 -23.466 1.00 95.81 252 VAL A O 1
ATOM 1940 N N . SER A 1 253 ? 22.805 4.879 -23.594 1.00 92.00 253 SER A N 1
ATOM 1941 C CA . SER A 1 253 ? 23.759 5.944 -23.257 1.00 92.00 253 SER A CA 1
ATOM 1942 C C . SER A 1 253 ? 24.094 5.922 -21.762 1.00 92.00 253 SER A C 1
ATOM 1944 O O . SER A 1 253 ? 25.260 5.986 -21.366 1.00 92.00 253 SER A O 1
ATOM 1946 N N . ARG A 1 254 ? 23.062 5.816 -20.920 1.00 95.25 254 ARG A N 1
ATOM 1947 C CA . ARG A 1 254 ? 23.134 5.679 -19.461 1.00 95.25 254 ARG A CA 1
ATOM 1948 C C . ARG A 1 254 ? 21.813 5.142 -18.913 1.00 95.25 254 ARG A C 1
ATOM 1950 O O . ARG A 1 254 ? 20.782 5.230 -19.567 1.00 95.25 254 ARG A O 1
ATOM 1957 N N . PHE A 1 255 ? 21.838 4.628 -17.695 1.00 97.19 255 PHE A N 1
ATOM 1958 C CA . PHE A 1 255 ? 20.635 4.371 -16.916 1.00 97.19 255 PHE A CA 1
ATOM 1959 C C . PHE A 1 255 ? 20.305 5.603 -16.080 1.00 97.19 255 PHE A C 1
ATOM 1961 O O . PHE A 1 255 ? 21.215 6.250 -15.561 1.00 97.19 255 PHE A O 1
ATOM 1968 N N . VAL A 1 256 ? 19.026 5.928 -15.948 1.00 95.88 256 VAL A N 1
ATOM 1969 C CA . VAL A 1 256 ? 18.533 7.081 -15.184 1.00 95.88 256 VAL A CA 1
ATOM 1970 C C . VAL A 1 256 ? 17.451 6.588 -14.238 1.00 95.88 256 VAL A C 1
ATOM 1972 O O . VAL A 1 256 ? 16.620 5.776 -14.635 1.00 95.88 256 VAL A O 1
ATOM 1975 N N . LYS A 1 257 ? 17.459 7.048 -12.988 1.00 93.56 257 LYS A N 1
ATOM 1976 C CA . LYS A 1 257 ? 16.379 6.769 -12.040 1.00 93.56 257 LYS A CA 1
ATOM 1977 C C . LYS A 1 257 ? 15.517 8.015 -11.880 1.00 93.56 257 LYS A C 1
ATOM 1979 O O . LYS A 1 257 ? 16.017 9.026 -11.395 1.00 93.56 257 LYS A O 1
ATOM 1984 N N . LEU A 1 258 ? 14.247 7.904 -12.263 1.00 90.12 258 LEU A N 1
ATOM 1985 C CA . LEU A 1 258 ? 13.216 8.920 -12.050 1.00 90.12 258 LEU A CA 1
ATOM 1986 C C . LEU A 1 258 ? 12.194 8.352 -11.067 1.00 90.12 258 LEU A C 1
ATOM 1988 O O . LEU A 1 258 ? 11.594 7.311 -11.332 1.00 90.12 258 LEU A O 1
ATOM 1992 N N . GLY A 1 259 ? 12.035 8.987 -9.905 1.00 84.81 259 GLY A N 1
ATOM 1993 C CA . GLY A 1 259 ? 11.224 8.424 -8.823 1.00 84.81 259 GLY A CA 1
ATOM 1994 C C . GLY A 1 259 ? 11.706 7.022 -8.423 1.00 84.81 259 GLY A C 1
ATOM 1995 O O . GLY A 1 259 ? 12.877 6.828 -8.073 1.00 84.81 259 GLY A O 1
ATOM 1996 N N . GLN A 1 260 ? 10.812 6.031 -8.478 1.00 79.69 260 GLN A N 1
ATOM 1997 C CA . GLN A 1 260 ? 11.153 4.626 -8.213 1.00 79.69 260 GLN A CA 1
ATOM 1998 C C . GLN A 1 260 ? 11.613 3.858 -9.457 1.00 79.69 260 GLN A C 1
ATOM 2000 O O . GLN A 1 260 ? 12.254 2.813 -9.319 1.00 79.69 260 GLN A O 1
ATOM 2005 N N . THR A 1 261 ? 11.380 4.397 -10.650 1.00 89.06 261 THR A N 1
ATOM 2006 C CA . THR A 1 261 ? 11.573 3.690 -11.914 1.00 89.06 261 THR A CA 1
ATOM 2007 C C . THR A 1 261 ? 12.994 3.854 -12.439 1.00 89.06 261 THR A C 1
ATOM 2009 O O . THR A 1 261 ? 13.545 4.957 -12.511 1.00 89.06 261 THR A O 1
ATOM 2012 N N . LEU A 1 262 ? 13.602 2.735 -12.830 1.00 95.25 262 LEU A N 1
ATOM 2013 C CA . LEU A 1 262 ? 14.850 2.720 -13.581 1.00 95.25 262 LEU A CA 1
ATOM 2014 C C . LEU A 1 262 ? 14.532 2.775 -15.079 1.00 95.25 262 LEU A C 1
ATOM 2016 O O . LEU A 1 262 ? 13.752 1.973 -15.583 1.00 95.25 262 LEU A O 1
ATOM 2020 N N . TYR A 1 263 ? 15.185 3.682 -15.794 1.00 97.00 263 TYR A N 1
ATOM 2021 C CA . TYR A 1 263 ? 15.059 3.854 -17.234 1.00 97.00 263 TYR A CA 1
ATOM 2022 C C . TYR A 1 263 ? 16.404 3.638 -17.929 1.00 97.00 263 TYR A C 1
ATOM 2024 O O . TYR A 1 263 ? 17.462 3.994 -17.405 1.00 97.00 263 TYR A O 1
ATOM 2032 N N . ALA A 1 264 ? 16.363 3.108 -19.147 1.00 97.62 264 ALA A N 1
ATOM 2033 C CA . ALA A 1 264 ? 17.431 3.238 -20.125 1.00 97.62 264 ALA A CA 1
ATOM 2034 C C . ALA A 1 264 ? 17.264 4.555 -20.893 1.00 97.62 264 ALA A C 1
ATOM 2036 O O . ALA A 1 264 ? 16.238 4.780 -21.534 1.00 97.62 264 ALA A O 1
ATOM 2037 N N . GLU A 1 265 ? 18.286 5.406 -20.864 1.00 96.94 265 GLU A N 1
ATOM 2038 C CA . GLU A 1 265 ? 18.392 6.554 -21.759 1.00 96.94 265 GLU A CA 1
ATOM 2039 C C . GLU A 1 265 ? 18.970 6.098 -23.104 1.00 96.94 265 GLU A C 1
ATOM 2041 O O . GLU A 1 265 ? 20.000 5.421 -23.173 1.00 96.94 265 GLU A O 1
ATOM 2046 N N . LEU A 1 266 ? 18.282 6.465 -24.178 1.00 96.69 266 LEU A N 1
ATOM 2047 C CA . LEU A 1 266 ? 18.625 6.166 -25.560 1.00 96.69 266 LEU A CA 1
ATOM 2048 C C . LEU A 1 266 ? 18.933 7.469 -26.301 1.00 96.69 266 LEU A C 1
ATOM 2050 O O . LEU A 1 266 ? 18.325 8.511 -26.038 1.00 96.69 266 LEU A O 1
ATOM 2054 N N . ASP A 1 267 ? 19.866 7.396 -27.246 1.00 95.56 267 ASP A N 1
ATOM 2055 C CA . ASP A 1 267 ? 20.203 8.524 -28.111 1.00 95.56 267 ASP A CA 1
ATOM 2056 C C . ASP A 1 267 ? 19.139 8.725 -29.200 1.00 95.56 267 ASP A C 1
ATOM 2058 O O . ASP A 1 267 ? 18.768 7.794 -29.915 1.00 95.56 267 ASP A O 1
ATOM 2062 N N . GLY A 1 268 ? 18.698 9.972 -29.353 1.00 96.06 268 GLY A N 1
ATOM 2063 C CA . GLY A 1 268 ? 17.733 10.425 -30.347 1.00 96.06 268 GLY A CA 1
ATOM 2064 C C . GLY A 1 268 ? 16.330 10.676 -29.791 1.00 96.06 268 GLY A C 1
ATOM 2065 O O . GLY A 1 268 ? 15.909 10.105 -28.782 1.00 96.06 268 GLY A O 1
ATOM 2066 N N . ASP A 1 269 ? 15.582 11.516 -30.504 1.00 95.94 269 ASP A N 1
ATOM 2067 C CA . ASP A 1 269 ? 14.157 11.776 -30.267 1.00 95.94 269 ASP A CA 1
ATOM 2068 C C . ASP A 1 269 ? 13.315 10.672 -30.929 1.00 95.94 269 ASP A C 1
ATOM 2070 O O . ASP A 1 269 ? 12.591 10.886 -31.900 1.00 95.94 269 ASP A O 1
ATOM 2074 N N . ILE A 1 270 ? 13.493 9.442 -30.447 1.00 96.44 270 ILE A N 1
ATOM 2075 C CA . ILE A 1 270 ? 12.971 8.220 -31.070 1.00 96.44 270 ILE A CA 1
ATOM 2076 C C . ILE A 1 270 ? 11.733 7.653 -30.368 1.00 96.44 270 ILE A C 1
ATOM 2078 O O . ILE A 1 270 ? 11.230 6.623 -30.809 1.00 96.44 270 ILE A O 1
ATOM 2082 N N . ALA A 1 271 ? 11.210 8.301 -29.320 1.00 96.81 271 ALA A N 1
ATOM 2083 C CA . ALA A 1 271 ? 10.027 7.825 -28.592 1.00 96.81 271 ALA A CA 1
ATOM 2084 C C . ALA A 1 271 ? 8.833 7.472 -29.512 1.00 96.81 271 ALA A C 1
ATOM 2086 O O . ALA A 1 271 ? 8.322 6.362 -29.370 1.00 96.81 271 ALA A O 1
ATOM 2087 N N . PRO A 1 272 ? 8.445 8.294 -30.519 1.00 96.88 272 PRO A N 1
ATOM 2088 C CA . PRO A 1 272 ? 7.354 7.934 -31.433 1.00 96.88 272 PRO A CA 1
ATOM 2089 C C . PRO A 1 272 ? 7.656 6.700 -32.296 1.00 96.88 272 PRO A C 1
ATOM 2091 O O . PRO A 1 272 ? 6.783 5.866 -32.517 1.00 96.88 272 PRO A O 1
ATOM 2094 N N . ALA A 1 273 ? 8.903 6.543 -32.751 1.00 97.25 273 ALA A N 1
ATOM 2095 C CA . ALA A 1 273 ? 9.311 5.381 -33.542 1.00 97.25 273 ALA A CA 1
ATOM 2096 C C . ALA A 1 273 ? 9.332 4.093 -32.699 1.00 97.25 273 ALA A C 1
ATOM 2098 O O . ALA A 1 273 ? 9.019 3.010 -33.193 1.00 97.25 273 ALA A O 1
ATOM 2099 N N . LEU A 1 274 ? 9.693 4.198 -31.415 1.00 96.94 274 LEU A N 1
ATOM 2100 C CA . LEU A 1 274 ? 9.603 3.085 -30.471 1.00 96.94 274 LEU A CA 1
ATOM 2101 C C . LEU A 1 274 ? 8.154 2.725 -30.158 1.00 96.94 274 LEU A C 1
ATOM 2103 O O . LEU A 1 274 ? 7.836 1.540 -30.094 1.00 96.94 274 LEU A O 1
ATOM 2107 N N . ALA A 1 275 ? 7.291 3.729 -30.012 1.00 97.19 275 ALA A N 1
ATOM 2108 C CA . ALA A 1 275 ? 5.867 3.532 -29.802 1.00 97.19 275 ALA A CA 1
ATOM 2109 C C . ALA A 1 275 ? 5.223 2.776 -30.966 1.00 97.19 275 ALA A C 1
ATOM 2111 O O . ALA A 1 275 ? 4.560 1.775 -30.733 1.00 97.19 275 ALA A O 1
ATOM 2112 N N . GLU A 1 276 ? 5.511 3.160 -32.214 1.00 96.94 276 GLU A N 1
ATOM 2113 C CA . GLU A 1 276 ? 5.050 2.423 -33.399 1.00 96.94 276 GLU A CA 1
ATOM 2114 C C . GLU A 1 276 ? 5.582 0.981 -33.415 1.00 96.94 276 GLU A C 1
ATOM 2116 O O . GLU A 1 276 ? 4.837 0.030 -33.642 1.00 96.94 276 GLU A O 1
ATOM 2121 N N . ARG A 1 277 ? 6.876 0.791 -33.123 1.00 95.94 277 ARG A N 1
ATOM 2122 C CA . ARG A 1 277 ? 7.508 -0.538 -33.121 1.00 95.94 277 ARG A CA 1
ATOM 2123 C C . ARG A 1 277 ? 6.922 -1.480 -32.066 1.00 95.94 277 ARG A C 1
ATOM 2125 O O . ARG A 1 277 ? 6.967 -2.697 -32.253 1.00 95.94 277 ARG A O 1
ATOM 2132 N N . TRP A 1 278 ? 6.490 -0.942 -30.932 1.00 95.44 278 TRP A N 1
ATOM 2133 C CA . TRP A 1 278 ? 6.038 -1.712 -29.772 1.00 95.44 278 TRP A CA 1
ATOM 2134 C C . TRP A 1 278 ? 4.535 -1.614 -29.524 1.00 95.44 278 TRP A C 1
ATOM 2136 O O . TRP A 1 278 ? 4.083 -2.151 -28.518 1.00 95.44 278 TRP A O 1
ATOM 2146 N N . ASP A 1 279 ? 3.798 -0.975 -30.434 1.00 95.81 279 ASP A N 1
ATOM 2147 C CA . ASP A 1 279 ? 2.355 -0.746 -30.341 1.00 95.81 279 ASP A CA 1
ATOM 2148 C C . ASP A 1 279 ? 1.949 -0.051 -29.026 1.00 95.81 279 ASP A C 1
ATOM 2150 O O . ASP A 1 279 ? 1.043 -0.478 -28.314 1.00 95.81 279 ASP A O 1
ATOM 2154 N N . LEU A 1 280 ? 2.682 1.009 -28.657 1.00 96.81 280 LEU A N 1
ATOM 2155 C CA . LEU A 1 280 ? 2.405 1.785 -27.446 1.00 96.81 280 LEU A CA 1
ATOM 2156 C C . LEU A 1 280 ? 1.465 2.958 -27.772 1.00 96.81 280 LEU A C 1
ATOM 2158 O O . LEU A 1 280 ? 1.836 3.816 -28.582 1.00 96.81 280 LEU A O 1
ATOM 2162 N N . PRO A 1 281 ? 0.283 3.055 -27.138 1.00 96.56 281 PRO A N 1
ATOM 2163 C CA . PRO A 1 281 ? -0.595 4.203 -27.314 1.00 96.56 281 PRO A CA 1
ATOM 2164 C C . PRO A 1 281 ? 0.009 5.472 -26.682 1.00 96.56 281 PRO A C 1
ATOM 2166 O O . PRO A 1 281 ? 0.797 5.373 -25.736 1.00 96.56 281 PRO A O 1
ATOM 2169 N N . PRO A 1 282 ? -0.353 6.673 -27.179 1.00 96.38 282 PRO A N 1
ATOM 2170 C CA . PRO A 1 282 ? -0.011 7.933 -26.524 1.00 96.38 282 PRO A CA 1
ATOM 2171 C C . PRO A 1 282 ? -0.528 7.979 -25.084 1.00 96.38 282 PRO A C 1
ATOM 2173 O O . PRO A 1 282 ? -1.615 7.479 -24.799 1.00 96.38 282 PRO A O 1
ATOM 2176 N N . TYR A 1 283 ? 0.236 8.619 -24.204 1.00 95.12 283 TYR A N 1
ATOM 2177 C CA . TYR A 1 283 ? -0.091 8.800 -22.795 1.00 95.12 283 TYR A CA 1
ATOM 2178 C C . TYR A 1 283 ? -0.010 10.283 -22.428 1.00 95.12 283 TYR A C 1
ATOM 2180 O O . TYR A 1 283 ? 0.995 10.934 -22.706 1.00 95.12 283 TYR A O 1
ATOM 2188 N N . ASP A 1 284 ? -1.072 10.812 -21.824 1.00 90.12 284 ASP A N 1
ATOM 2189 C CA . ASP A 1 284 ? -1.253 12.230 -21.488 1.00 90.12 284 ASP A CA 1
ATOM 2190 C C . ASP A 1 284 ? -1.053 12.536 -19.995 1.00 90.12 284 ASP A C 1
ATOM 2192 O O . ASP A 1 284 ? -1.172 13.684 -19.575 1.00 90.12 284 ASP A O 1
ATOM 2196 N N . GLY A 1 285 ? -0.697 11.530 -19.189 1.00 85.12 285 GLY A N 1
ATOM 2197 C CA . GLY A 1 285 ? -0.441 11.695 -17.756 1.00 85.12 285 GLY A CA 1
ATOM 2198 C C . GLY A 1 285 ? 0.914 12.322 -17.407 1.00 85.12 285 GLY A C 1
ATOM 2199 O O . GLY A 1 285 ? 1.229 12.444 -16.225 1.00 85.12 285 GLY A O 1
ATOM 2200 N N . TRP A 1 286 ? 1.729 12.697 -18.398 1.00 85.38 286 TRP A N 1
ATOM 2201 C CA . TRP A 1 286 ? 3.001 13.396 -18.205 1.00 85.38 286 TRP A CA 1
ATOM 2202 C C . TRP A 1 286 ? 3.078 14.644 -19.081 1.00 85.38 286 TRP A C 1
ATOM 2204 O O . TRP A 1 286 ? 2.506 14.687 -20.167 1.00 85.38 286 TRP A O 1
ATOM 2214 N N . ASP A 1 287 ? 3.853 15.629 -18.625 1.00 83.94 287 ASP A N 1
ATOM 2215 C CA . ASP A 1 287 ? 4.064 16.889 -19.351 1.00 83.94 287 ASP A CA 1
ATOM 2216 C C . ASP A 1 287 ? 4.843 16.703 -20.670 1.00 83.94 287 ASP A C 1
ATOM 2218 O O . ASP A 1 287 ? 4.783 17.549 -21.565 1.00 83.94 287 ASP A O 1
ATOM 2222 N N . ASP A 1 288 ? 5.559 15.583 -20.808 1.00 87.44 288 ASP A N 1
ATOM 2223 C CA . ASP A 1 288 ? 6.344 15.234 -21.991 1.00 87.44 288 ASP A CA 1
ATOM 2224 C C . ASP A 1 288 ? 5.594 14.292 -22.938 1.00 87.44 288 ASP A C 1
ATOM 2226 O O . ASP A 1 288 ? 4.730 13.516 -22.535 1.00 87.44 288 ASP A O 1
ATOM 2230 N N . VAL A 1 289 ? 6.022 14.260 -24.206 1.00 92.75 289 VAL A N 1
ATOM 2231 C CA . VAL A 1 289 ? 5.548 13.264 -25.179 1.00 92.75 289 VAL A CA 1
ATOM 2232 C C . VAL A 1 289 ? 5.877 11.856 -24.683 1.00 92.75 289 VAL A C 1
ATOM 2234 O O . VAL A 1 289 ? 7.047 11.466 -24.626 1.00 92.75 289 VAL A O 1
ATOM 2237 N N . ALA A 1 290 ? 4.843 11.079 -24.382 1.00 96.00 290 ALA A N 1
ATOM 2238 C CA . ALA A 1 290 ? 4.968 9.757 -23.799 1.00 96.00 290 ALA A CA 1
ATOM 2239 C C . ALA A 1 290 ? 4.038 8.738 -24.449 1.00 96.00 290 ALA A C 1
ATOM 2241 O O . ALA A 1 290 ? 2.968 9.069 -24.959 1.00 96.00 290 ALA A O 1
ATOM 2242 N N . PHE A 1 291 ? 4.470 7.481 -24.408 1.00 97.69 291 PHE A N 1
ATOM 2243 C CA . PHE A 1 291 ? 3.726 6.337 -24.903 1.00 97.69 291 PHE A CA 1
ATOM 2244 C C . PHE A 1 291 ? 3.853 5.189 -23.908 1.00 97.69 291 PHE A C 1
ATOM 2246 O O . PHE A 1 291 ? 4.966 4.862 -23.475 1.00 97.69 291 PHE A O 1
ATOM 2253 N N . VAL A 1 292 ? 2.720 4.592 -23.542 1.00 96.69 292 VAL A N 1
ATOM 2254 C CA . VAL A 1 292 ? 2.643 3.607 -22.458 1.00 96.69 292 VAL A CA 1
ATOM 2255 C C . VAL A 1 292 ? 1.766 2.437 -22.877 1.00 96.69 292 VAL A C 1
ATOM 2257 O O . VAL A 1 292 ? 0.591 2.615 -23.171 1.00 96.69 292 VAL A O 1
ATOM 2260 N N . GLY A 1 293 ? 2.335 1.234 -22.897 1.00 95.00 293 GLY A N 1
ATOM 2261 C CA . GLY A 1 293 ? 1.611 -0.007 -23.174 1.00 95.00 293 GLY A CA 1
ATOM 2262 C C . GLY A 1 293 ? 1.461 -0.841 -21.910 1.00 95.00 293 GLY A C 1
ATOM 2263 O O . GLY A 1 293 ? 2.466 -1.224 -21.308 1.00 95.00 293 GLY A O 1
ATOM 2264 N N . PHE A 1 294 ? 0.220 -1.133 -21.529 1.00 91.56 294 PHE A N 1
ATOM 2265 C CA . PHE A 1 294 ? -0.105 -1.968 -20.374 1.00 91.56 294 PHE A CA 1
ATOM 2266 C C . PHE A 1 294 ? -0.171 -3.443 -20.782 1.00 91.56 294 PHE A C 1
ATOM 2268 O O . PHE A 1 294 ? -0.764 -3.785 -21.805 1.00 91.56 294 PHE A O 1
ATOM 2275 N N . TYR A 1 295 ? 0.454 -4.308 -19.989 1.00 87.00 295 TYR A N 1
ATOM 2276 C CA . TYR A 1 295 ? 0.382 -5.759 -20.144 1.00 87.00 295 TYR A CA 1
ATOM 2277 C C . TYR A 1 295 ? -0.689 -6.349 -19.231 1.00 87.00 295 TYR A C 1
ATOM 2279 O O . TYR A 1 295 ? -1.043 -5.750 -18.218 1.00 87.00 295 TYR A O 1
ATOM 2287 N N . ASP A 1 296 ? -1.139 -7.558 -19.569 1.00 84.88 296 ASP A N 1
ATOM 2288 C CA . ASP A 1 296 ? -2.034 -8.336 -18.716 1.00 84.88 296 ASP A CA 1
ATOM 2289 C C . ASP A 1 296 ? -1.432 -8.535 -17.316 1.00 84.88 296 ASP A C 1
ATOM 2291 O O . ASP A 1 296 ? -0.234 -8.830 -17.172 1.00 84.88 296 ASP A O 1
ATOM 2295 N N . THR A 1 297 ? -2.292 -8.415 -16.302 1.00 86.12 297 THR A N 1
ATOM 2296 C CA . THR A 1 297 ? -1.960 -8.666 -14.900 1.00 86.12 297 THR A CA 1
ATOM 2297 C C . THR A 1 297 ? -1.406 -10.076 -14.728 1.00 86.12 297 THR A C 1
ATOM 2299 O O . THR A 1 297 ? -2.043 -11.065 -15.101 1.00 86.12 297 THR A O 1
ATOM 2302 N N . ASP A 1 298 ? -0.231 -10.175 -14.118 1.00 85.69 298 ASP A N 1
ATOM 2303 C CA . ASP A 1 298 ? 0.443 -11.443 -13.850 1.00 85.69 298 ASP A CA 1
ATOM 2304 C C . ASP A 1 298 ? 0.323 -11.818 -12.375 1.00 85.69 298 ASP A C 1
ATOM 2306 O O . ASP A 1 298 ? 0.380 -10.957 -11.500 1.00 85.69 298 ASP A O 1
ATOM 2310 N N . ALA A 1 299 ? 0.179 -13.107 -12.080 1.00 86.38 299 ALA A N 1
ATOM 2311 C CA . ALA A 1 299 ? 0.170 -13.590 -10.705 1.00 86.38 299 ALA A CA 1
ATOM 2312 C C . ALA A 1 299 ? 1.577 -14.058 -10.327 1.00 86.38 299 ALA A C 1
ATOM 2314 O O . ALA A 1 299 ? 2.044 -15.114 -10.761 1.00 86.38 299 ALA A O 1
ATOM 2315 N N . ALA A 1 300 ? 2.250 -13.290 -9.477 1.00 83.75 300 ALA A N 1
ATOM 2316 C CA . ALA A 1 300 ? 3.564 -13.636 -8.973 1.00 83.75 300 ALA A CA 1
ATOM 2317 C C . ALA A 1 300 ? 3.522 -14.859 -8.041 1.00 83.75 300 ALA A C 1
ATOM 2319 O O . ALA A 1 300 ? 2.519 -15.167 -7.392 1.00 83.75 300 ALA A O 1
ATOM 2320 N N . ALA A 1 301 ? 4.663 -15.543 -7.912 1.00 80.19 301 ALA A N 1
ATOM 2321 C CA . ALA A 1 301 ? 4.778 -16.783 -7.139 1.00 80.19 301 ALA A CA 1
ATOM 2322 C C . ALA A 1 301 ? 4.449 -16.636 -5.638 1.00 80.19 301 ALA A C 1
ATOM 2324 O O . ALA A 1 301 ? 4.161 -17.626 -4.965 1.00 80.19 301 ALA A O 1
ATOM 2325 N N . ASP A 1 302 ? 4.507 -15.421 -5.092 1.00 81.38 302 ASP A N 1
ATOM 2326 C CA . ASP A 1 302 ? 4.167 -15.110 -3.702 1.00 81.38 302 ASP A CA 1
ATOM 2327 C C . ASP A 1 302 ? 2.714 -14.629 -3.507 1.00 81.38 302 ASP A C 1
ATOM 2329 O O . ASP A 1 302 ? 2.343 -14.267 -2.384 1.00 81.38 302 ASP A O 1
ATOM 2333 N N . GLY A 1 303 ? 1.895 -14.680 -4.566 1.00 83.81 303 GLY A N 1
ATOM 2334 C CA . GLY A 1 303 ? 0.463 -14.375 -4.556 1.00 83.81 303 GLY A CA 1
ATOM 2335 C C . GLY A 1 303 ? 0.110 -12.906 -4.797 1.00 83.81 303 GLY A C 1
ATOM 2336 O O . GLY A 1 303 ? -1.042 -12.529 -4.585 1.00 83.81 303 GLY A O 1
ATOM 2337 N N . TRP A 1 304 ? 1.078 -12.078 -5.191 1.00 90.75 304 TRP A N 1
ATOM 2338 C CA . TRP A 1 304 ? 0.834 -10.702 -5.629 1.00 90.75 304 TRP A CA 1
ATOM 2339 C C . TRP A 1 304 ? 0.413 -10.655 -7.096 1.00 90.75 304 TRP A C 1
ATOM 2341 O O . TRP A 1 304 ? 0.848 -11.475 -7.899 1.00 90.75 304 TRP A O 1
ATOM 2351 N N . LEU A 1 305 ? -0.443 -9.695 -7.420 1.00 92.12 305 LEU A N 1
ATOM 2352 C CA . LEU A 1 305 ? -0.816 -9.336 -8.780 1.00 92.12 305 LEU A CA 1
ATOM 2353 C C . LEU A 1 305 ? 0.142 -8.246 -9.261 1.00 92.12 305 LEU A C 1
ATOM 2355 O O . LEU A 1 305 ? 0.449 -7.324 -8.507 1.00 92.12 305 LEU A O 1
ATOM 2359 N N . GLU A 1 306 ? 0.638 -8.362 -10.483 1.00 91.19 306 GLU A N 1
ATOM 2360 C CA . GLU A 1 306 ? 1.597 -7.425 -11.058 1.00 91.19 306 GLU A CA 1
ATOM 2361 C C . GLU A 1 306 ? 1.072 -6.888 -12.384 1.00 91.19 306 GLU A C 1
ATOM 2363 O O . GLU A 1 306 ? 0.998 -7.618 -13.376 1.00 91.19 306 GLU A O 1
ATOM 2368 N N . ASP A 1 307 ? 0.754 -5.598 -12.400 1.00 91.50 307 ASP A N 1
ATOM 2369 C CA . ASP A 1 307 ? 0.481 -4.864 -13.627 1.00 91.50 307 ASP A CA 1
ATOM 2370 C C . ASP A 1 307 ? 1.785 -4.242 -14.119 1.00 91.50 307 ASP A C 1
ATOM 2372 O O . ASP A 1 307 ? 2.583 -3.709 -13.342 1.00 91.50 307 ASP A O 1
ATOM 2376 N N . ARG A 1 308 ? 2.034 -4.350 -15.424 1.00 92.69 308 ARG A N 1
ATOM 2377 C CA . ARG A 1 308 ? 3.283 -3.896 -16.041 1.00 92.69 308 ARG A CA 1
ATOM 2378 C C . ARG A 1 308 ? 2.982 -2.895 -17.133 1.00 92.69 308 ARG A C 1
ATOM 2380 O O . ARG A 1 308 ? 2.132 -3.147 -17.985 1.00 92.69 308 ARG A O 1
ATOM 2387 N N . ALA A 1 309 ? 3.728 -1.802 -17.146 1.00 94.19 309 ALA A N 1
ATOM 2388 C CA . ALA A 1 309 ? 3.593 -0.749 -18.135 1.00 94.19 309 ALA A CA 1
ATOM 2389 C C . ALA A 1 309 ? 4.937 -0.512 -18.825 1.00 94.19 309 ALA A C 1
ATOM 2391 O O . ALA A 1 309 ? 5.907 -0.076 -18.204 1.00 94.19 309 ALA A O 1
ATOM 2392 N N . ARG A 1 310 ? 5.014 -0.801 -20.127 1.00 96.38 310 ARG A N 1
ATOM 2393 C CA . ARG A 1 310 ? 6.191 -0.457 -20.928 1.00 96.38 310 ARG A CA 1
ATOM 2394 C C . ARG A 1 310 ? 6.093 0.979 -21.385 1.00 96.38 310 ARG A C 1
ATOM 2396 O O . ARG A 1 310 ? 5.096 1.378 -21.976 1.00 96.38 310 ARG A O 1
ATOM 2403 N N . ILE A 1 311 ? 7.181 1.708 -21.186 1.00 96.62 311 ILE A N 1
ATOM 2404 C CA . ILE A 1 311 ? 7.234 3.146 -21.407 1.00 96.62 311 ILE A CA 1
ATOM 2405 C C . ILE A 1 311 ? 8.274 3.481 -22.471 1.00 96.62 311 ILE A C 1
ATOM 2407 O O . ILE A 1 311 ? 9.391 2.943 -22.465 1.00 96.62 311 ILE A O 1
ATOM 2411 N N . ALA A 1 312 ? 7.907 4.411 -23.351 1.00 97.38 312 ALA A N 1
ATOM 2412 C CA . ALA A 1 312 ? 8.815 5.196 -24.174 1.00 97.38 312 ALA A CA 1
ATOM 2413 C C . ALA A 1 312 ? 8.409 6.674 -24.081 1.00 97.38 312 ALA A C 1
ATOM 2415 O O . ALA A 1 312 ? 7.292 7.026 -24.452 1.00 97.38 312 ALA A O 1
ATOM 2416 N N . ARG A 1 313 ? 9.293 7.549 -23.594 1.00 96.38 313 ARG A N 1
ATOM 2417 C CA . ARG A 1 313 ? 8.993 8.985 -23.457 1.00 96.38 313 ARG A CA 1
ATOM 2418 C C . ARG A 1 313 ? 10.156 9.874 -23.865 1.00 96.38 313 ARG A C 1
ATOM 2420 O O . ARG A 1 313 ? 11.321 9.491 -23.730 1.00 96.38 313 ARG A O 1
ATOM 2427 N N . ALA A 1 314 ? 9.829 11.066 -24.346 1.00 95.31 314 ALA A N 1
ATOM 2428 C CA . ALA A 1 314 ? 10.784 12.155 -24.464 1.00 95.31 314 ALA A CA 1
ATOM 2429 C C . ALA A 1 314 ? 11.340 12.513 -23.076 1.00 95.31 314 ALA A C 1
ATOM 2431 O O . ALA A 1 314 ? 10.690 12.275 -22.054 1.00 95.31 314 ALA A O 1
ATOM 2432 N N . PHE A 1 315 ? 12.567 13.034 -23.045 1.00 91.62 315 PHE A N 1
ATOM 2433 C CA . PHE A 1 315 ? 13.215 13.406 -21.789 1.00 91.62 315 PHE A CA 1
ATOM 2434 C C . PHE A 1 315 ? 14.029 14.691 -21.902 1.00 91.62 315 PHE A C 1
ATOM 2436 O O . PHE A 1 315 ? 13.650 15.724 -21.374 1.00 91.62 315 PHE A O 1
ATOM 2443 N N . ARG A 1 316 ? 15.147 14.653 -22.627 1.00 89.69 316 ARG A N 1
ATOM 2444 C CA . ARG A 1 316 ? 15.988 15.828 -22.906 1.00 89.69 316 ARG A CA 1
ATOM 2445 C C . ARG A 1 316 ? 16.177 15.947 -24.414 1.00 89.69 316 ARG A C 1
ATOM 2447 O O . ARG A 1 316 ? 15.974 14.948 -25.102 1.00 89.69 316 ARG A O 1
ATOM 2454 N N . PRO A 1 317 ? 16.596 17.107 -24.948 1.00 91.19 317 PRO A N 1
ATOM 2455 C CA . PRO A 1 317 ? 16.795 17.255 -26.386 1.00 91.19 317 PRO A CA 1
ATOM 2456 C C . PRO A 1 317 ? 17.699 16.154 -26.957 1.00 91.19 317 PRO A C 1
ATOM 2458 O O . PRO A 1 317 ? 18.838 15.984 -26.511 1.00 91.19 317 PRO A O 1
ATOM 2461 N N . GLY A 1 318 ? 17.187 15.398 -27.929 1.00 94.50 318 GLY A N 1
ATOM 2462 C CA . GLY A 1 318 ? 17.894 14.279 -28.539 1.00 94.50 318 GLY A CA 1
ATOM 2463 C C . GLY A 1 318 ? 18.004 13.046 -27.644 1.00 94.50 318 GLY A C 1
ATOM 2464 O O . GLY A 1 318 ? 18.939 12.269 -27.840 1.00 94.50 318 GLY A O 1
ATOM 2465 N N . LYS A 1 319 ? 17.128 12.869 -26.646 1.00 95.75 319 LYS A N 1
ATOM 2466 C CA . LYS A 1 319 ? 17.142 11.741 -25.701 1.00 95.75 319 LYS A CA 1
ATOM 2467 C C . LYS A 1 319 ? 15.746 11.180 -25.469 1.00 95.75 319 LYS A C 1
ATOM 2469 O O . LYS A 1 319 ? 14.796 11.912 -25.200 1.00 95.75 319 LYS A O 1
ATOM 2474 N N . THR A 1 320 ? 15.669 9.855 -25.460 1.00 97.25 320 THR A N 1
ATOM 2475 C CA . THR A 1 320 ? 14.455 9.094 -25.153 1.00 97.25 320 THR A CA 1
ATOM 2476 C C . THR A 1 320 ? 14.692 8.217 -23.931 1.00 97.25 320 THR A C 1
ATOM 2478 O O . THR A 1 320 ? 15.740 7.583 -23.829 1.00 97.25 320 THR A O 1
ATOM 2481 N N . LEU A 1 321 ? 13.724 8.138 -23.020 1.00 97.19 321 LEU A N 1
ATOM 2482 C CA . LEU A 1 321 ? 13.723 7.149 -21.945 1.00 97.19 321 LEU A CA 1
ATOM 2483 C C . LEU A 1 321 ? 12.869 5.949 -22.335 1.00 97.19 321 LEU A C 1
ATOM 2485 O O . LEU A 1 321 ? 11.747 6.098 -22.818 1.00 97.19 321 LEU A O 1
ATOM 2489 N N . HIS A 1 322 ? 13.405 4.760 -22.081 1.00 97.62 322 HIS A N 1
ATOM 2490 C CA . HIS A 1 322 ? 12.696 3.494 -22.177 1.00 97.62 322 HIS A CA 1
ATOM 2491 C C . HIS A 1 322 ? 12.796 2.751 -20.846 1.00 97.62 322 HIS A C 1
ATOM 2493 O O . HIS A 1 322 ? 13.888 2.575 -20.309 1.00 97.62 322 HIS A O 1
ATOM 2499 N N . GLY A 1 323 ? 11.666 2.299 -20.316 1.00 96.31 323 GLY A N 1
ATOM 2500 C CA . GLY A 1 323 ? 11.642 1.509 -19.094 1.00 96.31 323 GLY A CA 1
ATOM 2501 C C . GLY A 1 323 ? 10.393 0.654 -18.982 1.00 96.31 323 GLY A C 1
ATOM 2502 O O . GLY A 1 323 ? 9.571 0.591 -19.904 1.00 96.31 323 GLY A O 1
ATOM 2503 N N . CYS A 1 324 ? 10.282 0.013 -17.826 1.00 95.50 324 CYS A N 1
ATOM 2504 C CA . CYS A 1 324 ? 9.100 -0.713 -17.408 1.00 95.50 324 CYS A CA 1
ATOM 2505 C C . CYS A 1 324 ? 8.720 -0.287 -15.993 1.00 95.50 324 CYS A C 1
ATOM 2507 O O . CYS A 1 324 ? 9.575 -0.286 -15.104 1.00 95.50 324 CYS A O 1
ATOM 2509 N N . GLU A 1 325 ? 7.452 0.041 -15.796 1.00 92.31 325 GLU A N 1
ATOM 2510 C CA . GLU A 1 325 ? 6.864 0.285 -14.484 1.00 92.31 325 GLU A CA 1
ATOM 2511 C C . GLU A 1 325 ? 6.044 -0.915 -14.035 1.00 92.31 325 GLU A C 1
ATOM 2513 O O . GLU A 1 325 ? 5.513 -1.670 -14.853 1.00 92.31 325 GLU A O 1
ATOM 2518 N N . TYR A 1 326 ? 6.006 -1.103 -12.719 1.00 90.62 326 TYR A N 1
ATOM 2519 C CA . TYR A 1 326 ? 5.379 -2.240 -12.067 1.00 90.62 326 TYR A CA 1
ATOM 2520 C C . TYR A 1 326 ? 4.463 -1.707 -10.980 1.00 90.62 326 TYR A C 1
ATOM 2522 O O . TYR A 1 326 ? 4.941 -1.063 -10.046 1.00 90.62 326 TYR A O 1
ATOM 2530 N N . GLN A 1 327 ? 3.180 -2.026 -11.084 1.00 89.56 327 GLN A N 1
ATOM 2531 C CA . GLN A 1 327 ? 2.233 -1.848 -9.999 1.00 89.56 327 GLN A CA 1
ATOM 2532 C C . GLN A 1 327 ? 2.001 -3.207 -9.345 1.00 89.56 327 GLN A C 1
ATOM 2534 O O . GLN A 1 327 ? 1.747 -4.209 -10.014 1.00 89.56 327 GLN A O 1
ATOM 2539 N N . GLN A 1 328 ? 2.157 -3.253 -8.029 1.00 91.25 328 GLN A N 1
ATOM 2540 C CA . GLN A 1 328 ? 2.068 -4.464 -7.231 1.00 91.25 328 GLN A CA 1
ATOM 2541 C C . GLN A 1 328 ? 0.801 -4.402 -6.397 1.00 91.25 328 GLN A C 1
ATOM 2543 O O . GLN A 1 328 ? 0.699 -3.632 -5.447 1.00 91.25 328 GLN A O 1
ATOM 2548 N N . ASN A 1 329 ? -0.134 -5.274 -6.734 1.00 91.19 329 ASN A N 1
ATOM 2549 C CA . ASN A 1 329 ? -1.464 -5.306 -6.169 1.00 91.19 329 ASN A CA 1
ATOM 2550 C C . ASN A 1 329 ? -1.718 -6.616 -5.415 1.00 91.19 329 ASN A C 1
ATOM 2552 O O . ASN A 1 329 ? -1.095 -7.661 -5.621 1.00 91.19 329 ASN A O 1
ATOM 2556 N N . ARG A 1 330 ? -2.697 -6.573 -4.525 1.00 91.44 330 ARG A N 1
ATOM 2557 C CA . ARG A 1 330 ? -3.302 -7.724 -3.864 1.00 91.44 330 ARG A CA 1
ATOM 2558 C C . ARG A 1 330 ? -4.718 -7.899 -4.372 1.00 91.44 330 ARG A C 1
ATOM 2560 O O . ARG A 1 330 ? -5.389 -6.931 -4.714 1.00 91.44 330 ARG A O 1
ATOM 2567 N N . GLN A 1 331 ? -5.188 -9.145 -4.361 1.00 90.81 331 GLN A N 1
ATOM 2568 C CA . GLN A 1 331 ? -6.605 -9.426 -4.560 1.00 90.81 331 GLN A CA 1
ATOM 2569 C C . GLN A 1 331 ? -7.411 -8.677 -3.490 1.00 90.81 331 GLN A C 1
ATOM 2571 O O . GLN A 1 331 ? -7.347 -9.018 -2.305 1.00 90.8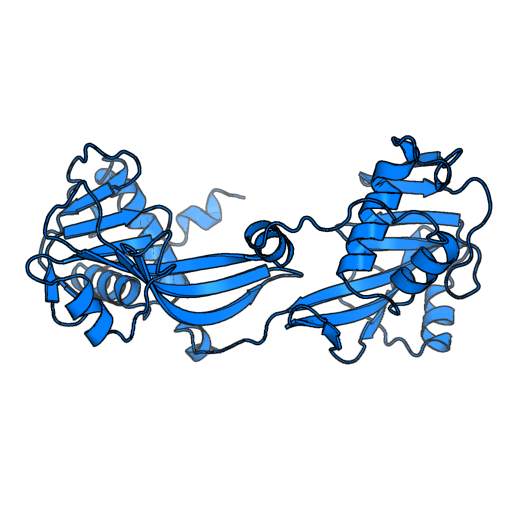1 331 GLN A O 1
ATOM 2576 N N . GLU A 1 332 ? -8.146 -7.655 -3.914 1.00 92.50 332 GLU A N 1
ATOM 2577 C CA . GLU A 1 332 ? -9.036 -6.902 -3.039 1.00 92.50 332 GLU A CA 1
ATOM 2578 C C . GLU A 1 332 ? -10.238 -7.750 -2.638 1.00 92.50 332 GLU A C 1
ATOM 2580 O O . GLU A 1 332 ? -10.714 -8.607 -3.389 1.00 92.50 332 GLU A O 1
ATOM 2585 N N . PHE A 1 333 ? -10.733 -7.516 -1.428 1.00 94.75 333 PHE A N 1
ATOM 2586 C CA . PHE A 1 333 ? -11.923 -8.182 -0.915 1.00 94.75 333 PHE A CA 1
ATOM 2587 C C . PHE A 1 333 ? -12.650 -7.298 0.092 1.00 94.75 333 PHE A C 1
ATOM 2589 O O . PHE A 1 333 ? -12.123 -6.284 0.554 1.00 94.75 333 PHE A O 1
ATOM 2596 N N . GLY A 1 334 ? -13.861 -7.717 0.458 1.00 91.69 334 GLY A N 1
ATOM 2597 C CA . GLY A 1 334 ? -14.691 -6.997 1.416 1.00 91.69 334 GLY A CA 1
ATOM 2598 C C . GLY A 1 334 ? -15.272 -5.714 0.840 1.00 91.69 334 GLY A C 1
ATOM 2599 O O . GLY A 1 334 ? -15.029 -5.383 -0.317 1.00 91.69 334 GLY A O 1
ATOM 2600 N N . LYS A 1 335 ? -16.040 -5.002 1.660 1.00 87.81 335 LYS A N 1
ATOM 2601 C CA . LYS A 1 335 ? -16.538 -3.653 1.374 1.00 87.81 335 LYS A CA 1
ATOM 2602 C C . LYS A 1 335 ? -15.984 -2.687 2.410 1.00 87.81 335 LYS A C 1
ATOM 2604 O O . LYS A 1 335 ? -15.783 -3.088 3.559 1.00 87.81 335 LYS A O 1
ATOM 2609 N N . THR A 1 336 ? -15.761 -1.445 2.023 1.00 82.88 336 THR A N 1
ATOM 2610 C CA . THR A 1 336 ? -15.536 -0.330 2.941 1.00 82.88 336 THR A CA 1
ATOM 2611 C C . THR A 1 336 ? -16.760 0.585 2.928 1.00 82.88 336 THR A C 1
ATOM 2613 O O . THR A 1 336 ? -17.492 0.610 1.941 1.00 82.88 336 THR A O 1
ATOM 2616 N N . PRO A 1 337 ? -17.001 1.348 4.006 1.00 82.94 337 PRO A N 1
ATOM 2617 C CA . PRO A 1 337 ? -18.048 2.368 4.002 1.00 82.94 337 PRO A CA 1
ATOM 2618 C C . PRO A 1 337 ? -17.843 3.449 2.928 1.00 82.94 337 PRO A C 1
ATOM 2620 O O . PRO A 1 337 ? -18.811 4.059 2.503 1.00 82.94 337 PRO A O 1
ATOM 2623 N N . ASP A 1 338 ? -16.601 3.658 2.479 1.00 81.56 338 ASP A N 1
ATOM 2624 C CA . ASP A 1 338 ? -16.258 4.611 1.416 1.00 81.56 338 ASP A CA 1
ATOM 2625 C C . ASP A 1 338 ? -16.621 4.104 0.004 1.00 81.56 338 ASP A C 1
ATOM 2627 O O . ASP A 1 338 ? -16.709 4.902 -0.924 1.00 81.56 338 ASP A O 1
ATOM 2631 N N . ASP A 1 339 ? -16.844 2.795 -0.184 1.00 78.31 339 ASP A N 1
ATOM 2632 C CA . ASP A 1 339 ? -17.219 2.238 -1.495 1.00 78.31 339 ASP A CA 1
ATOM 2633 C C . ASP A 1 339 ? -18.655 2.619 -1.909 1.00 78.31 339 ASP A C 1
ATOM 2635 O O . ASP A 1 339 ? -18.994 2.541 -3.089 1.00 78.31 339 ASP A O 1
ATOM 2639 N N . ASP A 1 340 ? -19.517 2.976 -0.951 1.00 60.59 340 ASP A N 1
ATOM 2640 C CA . ASP A 1 340 ? -20.934 3.275 -1.202 1.00 60.59 340 ASP A CA 1
ATOM 2641 C C . ASP A 1 340 ? -21.158 4.723 -1.715 1.00 60.59 340 ASP A C 1
ATOM 2643 O O . ASP A 1 340 ? -22.268 5.048 -2.143 1.00 60.59 340 ASP A O 1
ATOM 2647 N N . ASP A 1 341 ? -20.112 5.563 -1.719 1.00 49.88 341 ASP A N 1
ATOM 2648 C CA . ASP A 1 341 ? -20.120 6.962 -2.191 1.00 49.88 341 ASP A CA 1
ATOM 2649 C C . ASP A 1 341 ? -19.571 7.138 -3.635 1.00 49.88 341 ASP A C 1
ATOM 2651 O O . ASP A 1 341 ? -19.429 8.274 -4.101 1.00 49.88 341 ASP A O 1
ATOM 2655 N N . ALA A 1 342 ? -19.261 6.041 -4.347 1.00 40.88 342 ALA A N 1
ATOM 2656 C CA . ALA A 1 342 ? -18.640 6.032 -5.685 1.00 40.88 342 ALA A CA 1
ATOM 2657 C C . ALA A 1 342 ? -19.618 5.871 -6.866 1.00 40.88 342 ALA A C 1
ATOM 2659 O O . ALA A 1 342 ? -20.556 5.040 -6.786 1.00 40.88 342 ALA A O 1
#